Protein AF-A0A2G4U0L8-F1 (afdb_monomer_lite)

Foldseek 3Di:
DDPDPPPPDDPPPPPDPDDPQDAFKWKKKFDCAPQLQVQLLVVLVVLLCVQVVPPQALDADPQLLVCLQVAQEEEQNHGLHNHPDSVSSVVSCCVSCVVVCRHGANSSVNSCPGPCVVLSSLCSGPWMATPVRRTFAWNDFDFDPPFKHWYWYAYPQQKIKTWIKTFTQWTAGPVRDIFGFDSVFKMKIFIWIWGWADDPPDYIGITTDNDPVGMIMIITHGDD

pLDDT: mean 76.87, std 16.36, range [25.64, 95.0]

Sequence (224 aa):
MFFSKKISSTNTQNNGINSPDYFGSKTLTAILDKGFAQKFSIAINNLIVNETSIDTRGLMSGSMQADLSRMDYYIDDYRVSTPGDFESSYQNFINHGGEQWTHDYVDSISAFLHQGVFVDIFESIPYWEDSSGCRWDISMASLHRSNCSNVFNINKSGIIEIRSQSQVNNVILKNHDIVATNNLKSTLSLHISLIIMKIIGSHCLVIADDNLANRATLQLDFKV

Structure (mmCIF, N/CA/C/O backbone):
data_AF-A0A2G4U0L8-F1
#
_entry.id   AF-A0A2G4U0L8-F1
#
loop_
_atom_site.group_PDB
_atom_site.id
_atom_site.type_symbol
_atom_site.label_atom_id
_atom_site.label_alt_id
_atom_site.label_comp_id
_atom_site.label_asym_id
_atom_site.label_entity_id
_atom_site.label_seq_id
_atom_site.pdbx_PDB_ins_code
_atom_site.Cartn_x
_atom_site.Cartn_y
_atom_site.Cartn_z
_atom_site.occupancy
_atom_site.B_iso_or_equiv
_atom_site.auth_seq_id
_atom_site.auth_comp_id
_atom_site.auth_asym_id
_atom_site.auth_atom_id
_atom_site.pdbx_PDB_model_num
ATOM 1 N N . MET A 1 1 ? 20.439 18.831 29.391 1.00 36.06 1 MET A N 1
ATOM 2 C CA . MET A 1 1 ? 19.070 19.128 28.916 1.00 36.06 1 MET A CA 1
ATOM 3 C C . MET A 1 1 ? 18.365 17.789 28.769 1.00 36.06 1 MET A C 1
ATOM 5 O O . MET A 1 1 ? 18.698 17.034 27.868 1.00 36.06 1 MET A O 1
ATOM 9 N N . PHE A 1 2 ? 17.528 17.416 29.737 1.00 25.64 2 PHE A N 1
ATOM 10 C CA . PHE A 1 2 ? 16.807 16.144 29.699 1.00 25.64 2 PHE A CA 1
ATOM 11 C C . PHE A 1 2 ? 15.583 16.312 28.801 1.00 25.64 2 PHE A C 1
ATOM 13 O O . PHE A 1 2 ? 14.663 17.054 29.141 1.00 25.64 2 PHE A O 1
ATOM 20 N N . PHE A 1 3 ? 15.577 15.646 27.649 1.00 28.64 3 PHE A N 1
ATOM 21 C CA . PHE A 1 3 ? 14.368 15.520 26.848 1.00 28.64 3 PHE A CA 1
ATOM 22 C C . PHE A 1 3 ? 13.445 14.517 27.538 1.00 28.64 3 PHE A C 1
ATOM 24 O O . PHE A 1 3 ? 13.604 13.304 27.421 1.00 28.64 3 PHE A O 1
ATOM 31 N N . SER A 1 4 ? 12.487 15.050 28.294 1.00 29.36 4 SER A N 1
ATOM 32 C CA . SER A 1 4 ? 11.288 14.322 28.688 1.00 29.36 4 SER A CA 1
ATOM 33 C C . SER A 1 4 ? 10.582 13.859 27.414 1.00 29.36 4 SER A C 1
ATOM 35 O O . SER A 1 4 ? 10.042 14.661 26.649 1.00 29.36 4 SER A O 1
ATOM 37 N N . LYS A 1 5 ? 10.626 12.549 27.157 1.00 30.23 5 LYS A N 1
ATOM 38 C CA . LYS A 1 5 ? 9.742 11.893 26.198 1.00 30.23 5 LYS A CA 1
ATOM 39 C C . LYS A 1 5 ? 8.329 12.112 26.741 1.00 30.23 5 LYS A C 1
ATOM 41 O O . LYS A 1 5 ? 7.974 11.526 27.760 1.00 30.23 5 LYS A O 1
ATOM 46 N N . LYS A 1 6 ? 7.535 12.979 26.103 1.00 30.02 6 LYS A N 1
ATOM 47 C CA . LYS A 1 6 ? 6.093 13.058 26.364 1.00 30.02 6 LYS A CA 1
ATOM 48 C C . LYS A 1 6 ? 5.511 11.672 26.084 1.00 30.02 6 LYS A C 1
ATOM 50 O O . LYS A 1 6 ? 5.316 11.294 24.931 1.00 30.02 6 LYS A O 1
ATOM 55 N N . ILE A 1 7 ? 5.276 10.909 27.146 1.00 37.03 7 ILE A N 1
ATOM 56 C CA . ILE A 1 7 ? 4.379 9.762 27.129 1.00 37.03 7 ILE A CA 1
ATOM 57 C C . ILE A 1 7 ? 3.009 10.361 26.821 1.00 37.03 7 ILE A C 1
ATOM 59 O O . ILE A 1 7 ? 2.416 11.039 27.657 1.00 37.03 7 ILE A O 1
ATOM 63 N N . SER A 1 8 ? 2.554 10.199 25.581 1.00 33.66 8 SER A N 1
ATOM 64 C CA . SER A 1 8 ? 1.176 10.494 25.210 1.00 33.66 8 SER A CA 1
ATOM 65 C C . SER A 1 8 ? 0.305 9.426 25.855 1.00 33.66 8 SER A C 1
ATOM 67 O O . SER A 1 8 ? 0.092 8.361 25.288 1.00 33.66 8 SER A O 1
ATOM 69 N N . SER A 1 9 ? -0.144 9.693 27.076 1.00 38.44 9 SER A N 1
ATOM 70 C CA . SER A 1 9 ? -1.199 8.937 27.730 1.00 38.44 9 SER A CA 1
ATOM 71 C C . SER A 1 9 ? -2.510 9.166 26.982 1.00 38.44 9 SER A C 1
ATOM 73 O O . SER A 1 9 ? -3.017 10.285 26.972 1.00 38.44 9 SER A O 1
ATOM 75 N N . THR A 1 10 ? -3.051 8.121 26.366 1.00 36.84 10 THR A N 1
ATOM 76 C CA . THR A 1 10 ? -4.498 7.892 26.203 1.00 36.84 10 THR A CA 1
ATOM 77 C C . THR A 1 10 ? -4.698 6.427 25.825 1.00 36.84 10 THR A C 1
ATOM 79 O O . THR A 1 10 ? -5.233 6.085 24.781 1.00 36.84 10 THR A O 1
ATOM 82 N N . ASN A 1 11 ? -4.280 5.533 26.728 1.00 38.72 11 ASN A N 1
ATOM 83 C CA . ASN A 1 11 ? -5.099 4.352 26.947 1.00 38.72 11 ASN A CA 1
ATOM 84 C C . ASN A 1 11 ? -6.373 4.880 27.594 1.00 38.72 11 ASN A C 1
ATOM 86 O O . ASN A 1 11 ? -6.385 5.166 28.791 1.00 38.72 11 ASN A O 1
ATOM 90 N N . THR A 1 12 ? -7.445 4.998 26.825 1.00 40.06 12 THR A N 1
ATOM 91 C CA . THR A 1 12 ? -8.776 4.891 27.411 1.00 40.06 12 THR A CA 1
ATOM 92 C C . THR A 1 12 ? -8.960 3.415 27.763 1.00 40.06 12 THR A C 1
ATOM 94 O O . THR A 1 12 ? -9.700 2.682 27.118 1.00 40.06 12 THR A O 1
ATOM 97 N N . GLN A 1 13 ? -8.240 2.949 28.792 1.00 36.59 13 GLN A N 1
ATOM 98 C CA . GLN A 1 13 ? -8.831 1.937 29.648 1.00 36.59 13 GLN A CA 1
ATOM 99 C C . GLN A 1 13 ? -10.084 2.616 30.183 1.00 36.59 13 GLN A C 1
ATOM 101 O O . GLN A 1 13 ? -9.993 3.622 30.888 1.00 36.59 13 GLN A O 1
ATOM 106 N N . ASN A 1 14 ? -11.253 2.127 29.771 1.00 33.25 14 ASN A N 1
ATOM 107 C CA . ASN A 1 14 ? -12.476 2.423 30.496 1.00 33.25 14 ASN A CA 1
ATOM 108 C C . ASN A 1 14 ? -12.158 2.218 31.979 1.00 33.25 14 ASN A C 1
ATOM 110 O O . ASN A 1 14 ? -11.689 1.150 32.367 1.00 33.25 14 ASN A O 1
ATOM 114 N N . ASN A 1 15 ? -12.326 3.269 32.782 1.00 34.50 15 ASN A N 1
ATOM 115 C CA . ASN A 1 15 ? -12.182 3.196 34.228 1.00 34.50 15 ASN A CA 1
ATOM 116 C C . ASN A 1 15 ? -13.127 2.103 34.745 1.00 34.50 15 ASN A C 1
ATOM 118 O O . ASN A 1 15 ? -14.331 2.320 34.859 1.00 34.50 15 ASN A O 1
ATOM 122 N N . GLY A 1 16 ? -12.581 0.921 35.009 1.00 30.67 16 GLY A N 1
ATOM 123 C CA . GLY A 1 16 ? -13.344 -0.255 35.392 1.00 30.67 16 GLY A CA 1
ATOM 124 C C . GLY A 1 16 ? -12.432 -1.471 35.439 1.00 30.67 16 GLY A C 1
ATOM 125 O O . GLY A 1 16 ? -11.886 -1.904 34.435 1.00 30.67 16 GLY A O 1
ATOM 126 N N . ILE A 1 17 ? -12.227 -1.981 36.642 1.00 36.31 17 ILE A N 1
ATOM 127 C CA . ILE A 1 17 ? -11.434 -3.166 36.952 1.00 36.31 17 ILE A CA 1
ATOM 128 C C . ILE A 1 17 ? -12.020 -4.385 36.203 1.00 36.31 17 ILE A C 1
ATOM 130 O O . ILE A 1 17 ? -13.202 -4.672 36.359 1.00 36.31 17 ILE A O 1
ATOM 134 N N . ASN A 1 18 ? -11.156 -5.104 35.472 1.00 34.50 18 ASN A N 1
ATOM 135 C CA . ASN A 1 18 ? -11.342 -6.389 34.765 1.00 34.50 18 ASN A CA 1
ATOM 136 C C . ASN A 1 18 ? -11.931 -6.346 33.330 1.00 34.50 18 ASN A C 1
ATOM 138 O O . ASN A 1 18 ? -13.131 -6.214 33.138 1.00 34.50 18 ASN A O 1
ATOM 142 N N . SER A 1 19 ? -11.037 -6.615 32.363 1.00 36.12 19 SER A N 1
ATOM 143 C CA . SER A 1 19 ? -11.216 -6.829 30.911 1.00 36.12 19 SER A CA 1
ATOM 144 C C . SER A 1 19 ? -11.538 -5.589 30.054 1.00 36.12 19 SER A C 1
ATOM 146 O O . SER A 1 19 ? -12.612 -5.007 30.199 1.00 36.12 19 SER A O 1
ATOM 148 N N . PRO A 1 20 ? -10.656 -5.159 29.120 1.00 47.53 20 PRO A N 1
ATOM 149 C CA . PRO A 1 20 ? -11.029 -4.197 28.094 1.00 47.53 20 PRO A CA 1
ATOM 150 C C . PRO A 1 20 ? -11.772 -4.974 27.010 1.00 47.53 20 PRO A C 1
ATOM 152 O O . PRO A 1 20 ? -11.228 -5.243 25.942 1.00 47.53 20 PRO A O 1
ATOM 155 N N . ASP A 1 21 ? -12.982 -5.429 27.306 1.00 58.34 21 ASP A N 1
ATOM 156 C CA . ASP A 1 21 ? -13.739 -6.139 26.294 1.00 58.34 21 ASP A CA 1
ATOM 157 C C . ASP A 1 21 ? -14.127 -5.131 25.201 1.00 58.34 21 ASP A C 1
ATOM 159 O O . ASP A 1 21 ? -14.869 -4.164 25.408 1.00 58.34 21 ASP A O 1
ATOM 163 N N . TYR A 1 22 ? -13.526 -5.314 24.030 1.00 73.19 22 TYR A N 1
ATOM 164 C CA . TYR A 1 22 ? -13.828 -4.542 22.839 1.00 73.19 22 TYR A CA 1
ATOM 165 C C . TYR A 1 22 ? -15.190 -4.997 22.325 1.00 73.19 22 TYR A C 1
ATOM 167 O O . TYR A 1 22 ? -15.353 -6.144 21.919 1.00 73.19 22 TYR A O 1
ATOM 175 N N . PHE A 1 23 ? -16.176 -4.102 22.345 1.00 77.81 23 PHE A N 1
ATOM 176 C CA . PHE A 1 23 ? -17.549 -4.428 21.970 1.00 77.81 23 PHE A CA 1
ATOM 177 C C . PHE A 1 23 ? -18.107 -3.489 20.907 1.00 77.81 23 PHE A C 1
ATOM 179 O O . PHE A 1 23 ? -17.738 -2.314 20.815 1.00 77.81 23 PHE A O 1
ATOM 186 N N . GLY A 1 24 ? -19.064 -4.019 20.145 1.00 85.88 24 GLY A N 1
ATOM 187 C CA . GLY A 1 24 ? -19.791 -3.285 19.116 1.00 85.88 24 GLY A CA 1
ATOM 188 C C . GLY A 1 24 ? -18.949 -3.006 17.875 1.00 85.88 24 GLY A C 1
ATOM 189 O O . GLY A 1 24 ? -17.968 -3.698 17.596 1.00 85.88 24 GLY A O 1
ATOM 190 N N . SER A 1 25 ? -19.357 -1.985 17.124 1.00 90.25 25 SER A N 1
ATOM 191 C CA . SER A 1 25 ? -18.673 -1.566 15.904 1.00 90.25 25 SER A CA 1
ATOM 192 C C . SER A 1 25 ? -18.005 -0.201 16.094 1.00 90.25 25 SER A C 1
ATOM 194 O O . SER A 1 25 ? -18.581 0.721 16.678 1.00 90.25 25 SER A O 1
ATOM 196 N N . LYS A 1 26 ? -16.785 -0.055 15.579 1.00 91.19 26 LYS A N 1
ATOM 197 C CA . LYS A 1 26 ? -15.977 1.166 15.603 1.00 91.19 26 LYS A CA 1
ATOM 198 C C . LYS A 1 26 ? -15.512 1.505 14.194 1.00 91.19 26 LYS A C 1
ATOM 200 O O . LYS A 1 26 ? -15.099 0.630 13.445 1.00 91.19 26 LYS A O 1
ATOM 205 N N . THR A 1 27 ? -15.558 2.787 13.842 1.00 93.38 27 THR A N 1
ATOM 206 C CA . THR A 1 27 ? -14.889 3.306 12.643 1.00 93.38 27 THR A CA 1
ATOM 207 C C . THR A 1 27 ? -13.728 4.168 13.094 1.00 93.38 27 THR A C 1
ATOM 209 O O . THR A 1 27 ? -13.932 5.130 13.831 1.00 93.38 27 THR A O 1
ATOM 212 N N . LEU A 1 28 ? -12.528 3.798 12.665 1.00 93.12 28 LEU A N 1
ATOM 213 C CA . LEU A 1 28 ? -11.285 4.489 12.951 1.00 93.12 28 LEU A CA 1
ATOM 214 C C . LEU A 1 28 ? -10.751 5.092 11.660 1.00 93.12 28 LEU A C 1
ATOM 216 O O . LEU A 1 28 ? -10.767 4.445 10.613 1.00 93.12 28 LEU A O 1
ATOM 220 N N . THR A 1 29 ? -10.238 6.308 11.739 1.00 91.69 29 THR A N 1
ATOM 221 C CA . THR A 1 29 ? -9.589 6.988 10.619 1.00 91.69 29 THR A CA 1
ATOM 222 C C . THR A 1 29 ? -8.149 7.291 11.001 1.00 91.69 29 THR A C 1
ATOM 224 O O . THR A 1 29 ? -7.881 7.716 12.124 1.00 91.69 29 THR A O 1
ATOM 227 N N . ALA A 1 30 ? -7.214 7.043 10.089 1.00 88.62 30 ALA A N 1
ATOM 228 C CA . ALA A 1 30 ? -5.841 7.497 10.244 1.00 88.62 30 ALA A CA 1
ATOM 229 C C . ALA A 1 30 ? -5.713 8.910 9.680 1.00 88.62 30 ALA A C 1
ATOM 231 O O . ALA A 1 30 ? -6.116 9.174 8.544 1.00 88.62 30 ALA A O 1
ATOM 232 N N . ILE A 1 31 ? -5.103 9.798 10.458 1.00 73.12 31 ILE A N 1
ATOM 233 C CA . ILE A 1 31 ? -4.706 11.115 9.973 1.00 73.12 31 ILE A CA 1
ATOM 234 C C . ILE A 1 31 ? -3.348 10.953 9.280 1.00 73.12 31 ILE A C 1
ATOM 236 O O . ILE A 1 31 ? -2.323 10.752 9.934 1.00 73.12 31 ILE A O 1
ATOM 240 N N . LEU A 1 32 ? -3.346 11.019 7.948 1.00 81.69 32 LEU A N 1
ATOM 241 C CA . LEU A 1 32 ? -2.138 10.944 7.121 1.00 81.69 32 LEU A CA 1
ATOM 242 C C . LEU A 1 32 ? -1.538 12.349 6.944 1.00 81.69 32 LEU A C 1
ATOM 244 O O . LEU A 1 32 ? -1.505 12.900 5.850 1.00 81.69 32 LEU A O 1
ATOM 248 N N . ASP A 1 33 ? -1.131 12.959 8.059 1.00 76.62 33 ASP A N 1
ATOM 249 C CA . ASP A 1 33 ? -0.593 14.322 8.096 1.00 76.62 33 ASP A CA 1
ATOM 250 C C . ASP A 1 33 ? 0.850 14.435 7.560 1.00 76.62 33 ASP A C 1
ATOM 252 O O . ASP A 1 33 ? 1.484 13.475 7.117 1.00 76.62 33 ASP A O 1
ATOM 256 N N . LYS A 1 34 ? 1.427 15.638 7.658 1.00 80.31 34 LYS A N 1
ATOM 257 C CA . LYS A 1 34 ? 2.830 15.895 7.302 1.00 80.31 34 LYS A CA 1
ATOM 258 C C . LYS A 1 34 ? 3.817 14.985 8.050 1.00 80.31 34 LYS A C 1
ATOM 260 O O . LYS A 1 34 ? 4.874 14.659 7.512 1.00 80.31 34 LYS A O 1
ATOM 265 N N . GLY A 1 35 ? 3.501 14.591 9.285 1.00 83.50 35 GLY A N 1
ATOM 266 C CA . GLY A 1 35 ? 4.326 13.683 10.077 1.00 83.50 35 GLY A CA 1
ATOM 267 C C . GLY A 1 35 ? 4.315 12.261 9.517 1.00 83.50 35 GLY A C 1
ATOM 268 O O . GLY A 1 35 ? 5.380 11.643 9.433 1.00 83.50 35 GLY A O 1
ATOM 269 N N . PHE A 1 36 ? 3.149 11.768 9.087 1.00 87.12 36 PHE A N 1
ATOM 270 C CA . PHE A 1 36 ? 3.034 10.530 8.308 1.00 87.12 36 PHE A CA 1
ATOM 271 C C . PHE A 1 36 ? 3.856 10.623 7.019 1.00 87.12 36 PHE A C 1
ATOM 273 O O . PHE A 1 36 ? 4.737 9.793 6.800 1.00 87.12 36 PHE A O 1
ATOM 280 N N . ALA A 1 37 ? 3.626 11.666 6.214 1.00 85.69 37 ALA A N 1
ATOM 281 C CA . ALA A 1 37 ? 4.273 11.830 4.915 1.00 85.69 37 ALA A CA 1
ATOM 282 C C . ALA A 1 37 ? 5.806 11.806 5.025 1.00 85.69 37 ALA A C 1
ATOM 284 O O . ALA A 1 37 ? 6.480 11.124 4.252 1.00 85.69 37 ALA A O 1
ATOM 285 N N . GLN A 1 38 ? 6.365 12.490 6.031 1.00 86.06 38 GLN A N 1
ATOM 286 C CA . GLN A 1 38 ? 7.805 12.489 6.299 1.00 86.06 38 GLN A CA 1
ATOM 287 C C . GLN A 1 38 ? 8.330 11.107 6.697 1.00 86.06 38 GLN A C 1
ATOM 289 O O . GLN A 1 38 ? 9.324 10.654 6.131 1.00 86.06 38 GLN A O 1
ATOM 294 N N . LYS A 1 39 ? 7.681 10.431 7.655 1.00 88.88 39 LYS A N 1
ATOM 295 C CA . LYS A 1 39 ? 8.111 9.098 8.108 1.00 88.88 39 LYS A CA 1
ATOM 296 C C . LYS A 1 39 ? 8.054 8.076 6.983 1.00 88.88 39 LYS A C 1
ATOM 298 O O . LYS A 1 39 ? 9.022 7.349 6.785 1.00 88.88 39 LYS A O 1
ATOM 303 N N . PHE A 1 40 ? 6.958 8.080 6.233 1.00 88.31 40 PHE A N 1
ATOM 304 C CA . PHE A 1 40 ? 6.747 7.143 5.144 1.00 88.31 40 PHE A CA 1
ATOM 305 C C . PHE A 1 40 ? 7.741 7.370 4.004 1.00 88.31 40 PHE A C 1
ATOM 307 O O . PHE A 1 40 ? 8.362 6.423 3.529 1.00 88.31 40 PHE A O 1
ATOM 314 N N . SER A 1 41 ? 7.992 8.633 3.641 1.00 86.81 41 SER A N 1
ATOM 315 C CA . SER A 1 41 ? 9.012 8.966 2.639 1.00 86.81 41 SER A CA 1
ATOM 316 C C . SER A 1 41 ? 10.412 8.531 3.092 1.00 86.81 41 SER A C 1
ATOM 318 O O . SER A 1 41 ? 11.181 8.026 2.283 1.00 86.81 41 SER A O 1
ATOM 320 N N . ILE A 1 42 ? 10.767 8.682 4.375 1.00 87.44 42 ILE A N 1
ATOM 321 C CA . ILE A 1 42 ? 12.057 8.191 4.896 1.00 87.44 42 ILE A CA 1
ATOM 322 C C . ILE A 1 42 ? 12.136 6.662 4.804 1.00 87.44 42 ILE A C 1
ATOM 324 O O . ILE A 1 42 ? 13.155 6.142 4.355 1.00 87.44 42 ILE A O 1
ATOM 328 N N . ALA A 1 43 ? 11.080 5.951 5.210 1.00 87.12 43 ALA A N 1
ATOM 329 C CA . ALA A 1 43 ? 11.034 4.491 5.168 1.00 87.12 43 ALA A CA 1
ATOM 330 C C . ALA A 1 43 ? 11.223 3.963 3.737 1.00 87.12 43 ALA A C 1
ATOM 332 O O . ALA A 1 43 ? 12.155 3.195 3.494 1.00 87.12 43 ALA A O 1
ATOM 333 N N . ILE A 1 44 ? 10.429 4.465 2.781 1.00 85.69 44 ILE A N 1
ATOM 334 C CA . ILE A 1 44 ? 10.533 4.079 1.368 1.00 85.69 44 ILE A CA 1
ATOM 335 C C . ILE A 1 44 ? 11.916 4.408 0.805 1.00 85.69 44 ILE A C 1
ATOM 337 O O . ILE A 1 44 ? 12.549 3.554 0.195 1.00 85.69 44 ILE A O 1
ATOM 341 N N . ASN A 1 45 ? 12.417 5.630 0.996 1.00 84.94 45 ASN A N 1
ATOM 342 C CA . ASN A 1 45 ? 13.681 6.015 0.365 1.00 84.94 45 ASN A CA 1
ATOM 343 C C . ASN A 1 45 ? 14.882 5.258 0.958 1.00 84.94 45 ASN A C 1
ATOM 345 O O . ASN A 1 45 ? 15.832 4.972 0.233 1.00 84.94 45 ASN A O 1
ATOM 349 N N . ASN A 1 46 ? 14.840 4.875 2.239 1.00 83.69 46 ASN A N 1
ATOM 350 C CA . ASN A 1 46 ? 15.851 3.988 2.821 1.00 83.69 46 ASN A CA 1
ATOM 351 C C . ASN A 1 46 ? 15.802 2.585 2.200 1.00 83.69 46 ASN A C 1
ATOM 353 O O . ASN A 1 46 ? 16.853 2.005 1.931 1.00 83.69 46 ASN A O 1
ATOM 357 N N . LEU A 1 47 ? 14.598 2.050 1.970 1.00 79.94 47 LEU A N 1
ATOM 358 C CA . LEU A 1 47 ? 14.407 0.766 1.295 1.00 79.94 47 LEU A CA 1
ATOM 359 C C . LEU A 1 47 ? 14.972 0.812 -0.128 1.00 79.94 47 LEU A C 1
ATOM 361 O O . LEU A 1 47 ? 15.789 -0.035 -0.477 1.00 79.94 47 LEU A O 1
ATOM 365 N N . ILE A 1 48 ? 14.628 1.859 -0.888 1.00 78.12 48 ILE A N 1
ATOM 366 C CA . ILE A 1 48 ? 15.165 2.118 -2.228 1.00 78.12 48 ILE A CA 1
ATOM 367 C C . ILE A 1 48 ? 16.690 2.089 -2.198 1.00 78.12 48 ILE A C 1
ATOM 369 O O . ILE A 1 48 ? 17.281 1.263 -2.878 1.00 78.12 48 ILE A O 1
ATOM 373 N N . VAL A 1 49 ? 17.325 2.927 -1.371 1.00 77.31 49 VAL A N 1
ATOM 374 C CA . VAL A 1 49 ? 18.793 3.012 -1.294 1.00 77.31 49 VAL A CA 1
ATOM 375 C C . VAL A 1 49 ? 19.425 1.657 -0.976 1.00 77.31 49 VAL A C 1
ATOM 377 O O . VAL A 1 49 ? 20.447 1.311 -1.567 1.00 77.31 49 VAL A O 1
ATOM 380 N N . ASN A 1 50 ? 18.830 0.882 -0.068 1.00 76.56 50 ASN A N 1
ATOM 381 C CA . ASN A 1 50 ? 19.343 -0.439 0.285 1.00 76.56 50 ASN A CA 1
ATOM 382 C C . ASN A 1 50 ? 19.256 -1.415 -0.897 1.00 76.56 50 ASN A C 1
ATOM 384 O O . ASN A 1 50 ? 20.251 -2.078 -1.198 1.00 76.56 50 ASN A O 1
ATOM 388 N N . GLU A 1 51 ? 18.114 -1.475 -1.587 1.00 72.50 51 GLU A N 1
ATOM 389 C CA 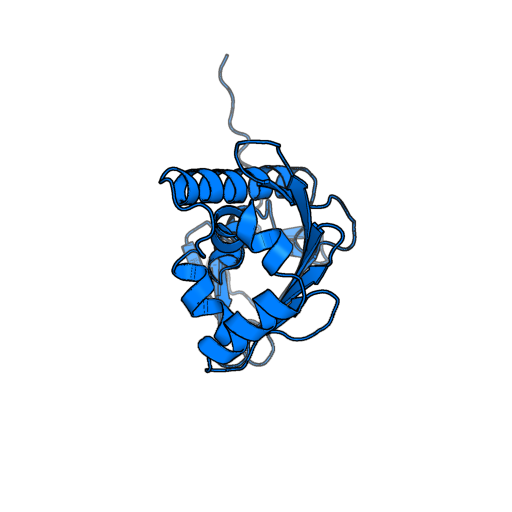. GLU A 1 51 ? 17.911 -2.380 -2.727 1.00 72.50 51 GLU A CA 1
ATOM 390 C C . GLU A 1 51 ? 18.712 -1.961 -3.970 1.00 72.50 51 GLU A C 1
ATOM 392 O O . GLU A 1 51 ? 19.209 -2.818 -4.698 1.00 72.50 51 GLU A O 1
ATOM 397 N N . THR A 1 52 ? 18.922 -0.659 -4.178 1.00 69.56 52 THR A N 1
ATOM 398 C CA . THR A 1 52 ? 19.602 -0.105 -5.362 1.00 69.56 52 THR A CA 1
ATOM 399 C C . THR A 1 52 ? 21.096 0.155 -5.160 1.00 69.56 52 THR A C 1
ATOM 401 O O . THR A 1 52 ? 21.756 0.677 -6.057 1.00 69.56 52 THR A O 1
ATOM 404 N N . SER A 1 53 ? 21.649 -0.157 -3.983 1.00 65.69 53 SER A N 1
ATOM 405 C CA . SER A 1 53 ? 23.078 0.025 -3.664 1.00 65.69 53 SER A CA 1
ATOM 406 C C . SER A 1 53 ? 24.015 -0.916 -4.439 1.00 65.69 53 SER A C 1
ATOM 408 O O . SER A 1 53 ? 25.227 -0.698 -4.486 1.00 65.69 53 SER A O 1
ATOM 410 N N . ILE A 1 54 ? 23.457 -1.954 -5.061 1.00 64.50 54 ILE A N 1
ATOM 411 C CA . ILE A 1 54 ? 24.135 -2.882 -5.968 1.00 64.50 54 ILE A CA 1
ATOM 412 C C . ILE A 1 54 ? 23.852 -2.389 -7.395 1.00 64.50 54 ILE A C 1
ATOM 414 O O . ILE A 1 54 ? 22.694 -2.114 -7.699 1.00 64.50 54 ILE A O 1
ATOM 418 N N . ASP A 1 55 ? 24.865 -2.259 -8.268 1.00 61.53 55 ASP A N 1
ATOM 419 C CA . ASP A 1 55 ? 24.686 -1.774 -9.655 1.00 61.53 55 ASP A CA 1
ATOM 420 C C . ASP A 1 55 ? 23.794 -2.739 -10.458 1.00 61.53 55 ASP A C 1
ATOM 422 O O . ASP A 1 55 ? 24.259 -3.709 -11.055 1.00 61.53 55 ASP A O 1
ATOM 426 N N . THR A 1 56 ? 22.490 -2.489 -10.391 1.00 58.88 56 THR A N 1
ATOM 427 C CA . THR A 1 56 ? 21.397 -3.313 -10.928 1.00 58.88 56 THR A CA 1
ATOM 428 C C . THR A 1 56 ? 20.626 -2.595 -12.029 1.00 58.88 56 THR A C 1
ATOM 430 O O . THR A 1 56 ? 19.704 -3.177 -12.586 1.00 58.88 56 THR A O 1
ATOM 433 N N . ARG A 1 57 ? 21.065 -1.382 -12.406 1.00 61.50 57 ARG A N 1
ATOM 434 C CA . ARG A 1 57 ? 20.396 -0.484 -13.359 1.00 61.50 57 ARG A CA 1
ATOM 435 C C . ARG A 1 57 ? 19.756 -1.236 -14.524 1.00 61.50 57 ARG A C 1
ATOM 437 O O . ARG A 1 57 ? 20.439 -1.937 -15.270 1.00 61.50 57 ARG A O 1
ATOM 444 N N . GLY A 1 58 ? 18.460 -1.017 -14.714 1.00 59.53 58 GLY A N 1
ATOM 445 C CA . GLY A 1 58 ? 17.699 -1.638 -15.797 1.00 59.53 58 GLY A CA 1
ATOM 446 C C . GLY A 1 58 ? 17.004 -2.940 -15.413 1.00 59.53 58 GLY A C 1
ATOM 447 O O . GLY A 1 58 ? 16.183 -3.435 -16.188 1.00 59.53 58 GLY A O 1
ATOM 448 N N . LEU A 1 59 ? 17.307 -3.499 -14.242 1.00 65.50 59 LEU A N 1
ATOM 449 C CA . LEU A 1 59 ? 16.650 -4.695 -13.735 1.00 65.50 59 LEU A CA 1
ATOM 450 C C . LEU A 1 59 ? 15.448 -4.305 -12.874 1.00 65.50 59 LEU A C 1
ATOM 452 O O . LEU A 1 59 ? 15.278 -3.157 -12.490 1.00 65.50 59 LEU A O 1
ATOM 456 N N . MET A 1 60 ? 14.545 -5.260 -12.676 1.00 70.62 60 MET A N 1
ATOM 457 C CA . MET A 1 60 ? 13.416 -5.148 -11.755 1.00 70.62 60 MET A CA 1
ATOM 458 C C . MET A 1 60 ? 13.748 -5.927 -10.494 1.00 70.62 60 MET A C 1
ATOM 460 O O . MET A 1 60 ? 14.231 -7.058 -10.610 1.00 70.62 60 MET A O 1
ATOM 464 N N . SER A 1 61 ? 13.448 -5.376 -9.313 1.00 68.88 61 SER A N 1
ATOM 465 C CA . SER A 1 61 ? 13.650 -6.088 -8.051 1.00 68.88 61 SER A CA 1
ATOM 466 C C . SER A 1 61 ? 12.901 -7.424 -8.053 1.00 68.88 61 SER A C 1
ATOM 468 O O . SER A 1 61 ? 11.810 -7.567 -8.617 1.00 68.88 61 SER A O 1
ATOM 470 N N . GLY A 1 62 ? 13.480 -8.436 -7.402 1.00 67.25 62 GLY A N 1
ATOM 471 C CA . GLY A 1 62 ? 12.856 -9.760 -7.312 1.00 67.25 62 GLY A CA 1
ATOM 472 C C . GLY A 1 62 ? 11.489 -9.739 -6.611 1.00 67.25 62 GLY A C 1
ATOM 473 O O . GLY A 1 62 ? 10.627 -10.564 -6.914 1.00 67.25 62 GLY A O 1
ATOM 474 N N . SER A 1 63 ? 11.269 -8.779 -5.708 1.00 65.88 63 SER A N 1
ATOM 475 C CA . SER A 1 63 ? 9.990 -8.544 -5.031 1.00 65.88 63 SER A CA 1
ATOM 476 C C . SER A 1 63 ? 8.909 -8.083 -6.014 1.00 65.88 63 SER A C 1
ATOM 478 O O . SER A 1 63 ? 7.852 -8.713 -6.085 1.00 65.88 63 SER A O 1
ATOM 480 N N . MET A 1 64 ? 9.183 -7.074 -6.847 1.00 72.25 64 MET A N 1
ATOM 481 C CA . MET A 1 64 ? 8.219 -6.620 -7.858 1.00 72.25 64 MET A CA 1
ATOM 482 C C . MET A 1 64 ? 8.010 -7.655 -8.967 1.00 72.25 64 MET A C 1
ATOM 484 O O . MET A 1 64 ? 6.879 -7.816 -9.423 1.00 72.25 64 MET A O 1
ATOM 488 N N . GLN A 1 65 ? 9.044 -8.410 -9.365 1.00 73.38 65 GLN A N 1
ATOM 489 C CA . GLN A 1 65 ? 8.877 -9.498 -10.339 1.00 73.38 65 GLN A CA 1
ATOM 490 C C . GLN A 1 65 ? 7.817 -10.508 -9.875 1.00 73.38 65 GLN A C 1
ATOM 492 O O . GLN A 1 65 ? 6.947 -10.917 -10.643 1.00 73.38 65 GLN A O 1
ATOM 497 N N . ALA A 1 66 ? 7.846 -10.877 -8.593 1.00 70.12 66 ALA A N 1
ATOM 498 C CA . ALA A 1 66 ? 6.855 -11.779 -8.024 1.00 70.12 66 ALA A CA 1
ATOM 499 C C . ALA A 1 66 ? 5.462 -11.133 -7.914 1.00 70.12 66 ALA A C 1
ATOM 501 O O . ALA A 1 66 ? 4.459 -11.828 -8.087 1.00 70.12 66 ALA A O 1
ATOM 502 N N . ASP A 1 67 ? 5.393 -9.830 -7.639 1.00 77.12 67 ASP A N 1
ATOM 503 C CA . ASP A 1 67 ? 4.145 -9.136 -7.313 1.00 77.12 67 ASP A CA 1
ATOM 504 C C . ASP A 1 67 ? 3.406 -8.555 -8.530 1.00 77.12 67 ASP A C 1
ATOM 506 O O . ASP A 1 67 ? 2.181 -8.421 -8.484 1.00 77.12 67 ASP A O 1
ATOM 510 N N . LEU A 1 68 ? 4.091 -8.304 -9.652 1.00 80.38 68 LEU A N 1
ATOM 511 C CA . LEU A 1 68 ? 3.501 -7.707 -10.859 1.00 80.38 68 LEU A CA 1
ATOM 512 C C . LEU A 1 68 ? 2.319 -8.521 -11.422 1.00 80.38 68 LEU A C 1
ATOM 514 O O . LEU A 1 68 ? 1.357 -7.953 -11.935 1.00 80.38 68 LEU A O 1
ATOM 518 N N . SER A 1 69 ? 2.363 -9.850 -11.280 1.00 82.50 69 SER A N 1
ATOM 519 C CA . SER A 1 69 ? 1.283 -10.770 -11.683 1.00 82.50 69 SER A CA 1
ATOM 520 C C . SER A 1 69 ? 0.313 -11.137 -10.549 1.00 82.50 69 SER A C 1
ATOM 522 O O . SER A 1 69 ? -0.639 -11.890 -10.767 1.00 82.50 69 SER A O 1
ATOM 524 N N . ARG A 1 70 ? 0.544 -10.643 -9.324 1.00 77.31 70 ARG A N 1
ATOM 525 C CA . ARG A 1 70 ? -0.260 -10.946 -8.121 1.00 77.31 70 ARG A CA 1
ATOM 526 C C . ARG A 1 70 ? -1.142 -9.788 -7.670 1.00 77.31 70 ARG A C 1
ATOM 528 O O . ARG A 1 70 ? -1.992 -9.987 -6.805 1.00 77.31 70 ARG A O 1
ATOM 535 N N . MET A 1 71 ? -0.913 -8.592 -8.199 1.00 80.88 71 MET A N 1
ATOM 536 C CA . MET A 1 71 ? -1.602 -7.363 -7.808 1.00 80.88 71 MET A CA 1
ATOM 537 C C . MET A 1 71 ? -2.212 -6.683 -9.025 1.00 80.88 71 MET A C 1
ATOM 539 O O . MET A 1 71 ? -1.748 -6.892 -10.144 1.00 80.88 71 MET A O 1
ATOM 543 N N . ASP A 1 72 ? -3.214 -5.831 -8.810 1.00 88.88 72 ASP A N 1
ATOM 544 C CA . ASP A 1 72 ? -3.831 -5.083 -9.898 1.00 88.88 72 ASP A CA 1
ATOM 545 C C . ASP A 1 72 ? -2.991 -3.840 -10.222 1.00 88.88 72 ASP A C 1
ATOM 547 O O . ASP A 1 72 ? -3.232 -2.745 -9.714 1.00 88.88 72 ASP A O 1
ATOM 551 N N . TYR A 1 73 ? -1.974 -4.038 -11.062 1.00 88.19 73 TYR A N 1
ATOM 552 C CA . TYR A 1 73 ? -1.114 -2.976 -11.585 1.00 88.19 73 TYR A CA 1
ATOM 553 C C . TYR A 1 73 ? -1.691 -2.306 -12.830 1.00 88.19 73 TYR A C 1
ATOM 555 O O . TYR A 1 73 ? -2.113 -3.001 -13.765 1.00 88.19 73 TYR A O 1
ATOM 563 N N . TYR A 1 74 ? -1.615 -0.975 -12.860 1.00 90.75 74 TYR A N 1
ATOM 564 C CA . TYR A 1 74 ? -2.041 -0.114 -13.962 1.00 90.75 74 TYR A CA 1
ATOM 565 C C . TYR A 1 74 ? -0.975 0.928 -14.305 1.00 90.75 74 TYR A C 1
ATOM 567 O O . TYR A 1 74 ? -0.335 1.452 -13.397 1.00 90.75 74 TYR A O 1
ATOM 575 N N . ILE A 1 75 ? -0.832 1.254 -15.593 1.00 87.69 75 ILE A N 1
ATOM 576 C CA . ILE A 1 75 ? -0.091 2.424 -16.084 1.00 87.69 75 ILE A CA 1
ATOM 577 C C . ILE A 1 75 ? -1.055 3.306 -16.881 1.00 87.69 75 ILE A C 1
ATOM 579 O O . ILE A 1 75 ? -1.637 2.822 -17.847 1.00 87.69 75 ILE A O 1
ATOM 583 N N . ASP A 1 76 ? -1.228 4.575 -16.501 1.00 87.56 76 ASP A N 1
ATOM 584 C CA . ASP A 1 76 ? -2.229 5.486 -17.095 1.00 87.56 76 ASP A CA 1
ATOM 585 C C . ASP A 1 76 ? -3.616 4.823 -17.241 1.00 87.56 76 ASP A C 1
ATOM 587 O O . ASP A 1 76 ? -4.215 4.818 -18.318 1.00 87.56 76 ASP A O 1
ATOM 591 N N . ASP A 1 77 ? -4.097 4.191 -16.167 1.00 87.81 77 ASP A N 1
ATOM 592 C CA . ASP A 1 77 ? -5.371 3.454 -16.114 1.00 87.81 77 ASP A CA 1
ATOM 593 C C . ASP A 1 77 ? -5.461 2.209 -17.024 1.00 87.81 77 ASP A C 1
ATOM 595 O O . ASP A 1 77 ? -6.476 1.506 -17.026 1.00 87.81 77 ASP A O 1
ATOM 599 N N . TYR A 1 78 ? -4.393 1.856 -17.744 1.00 91.50 78 TYR A N 1
ATOM 600 C CA . TYR A 1 78 ? -4.296 0.594 -18.471 1.00 91.50 78 TYR A CA 1
ATOM 601 C C . TYR A 1 78 ? -3.775 -0.514 -17.556 1.00 91.50 78 TYR A C 1
ATOM 603 O O . TYR A 1 78 ? -2.662 -0.423 -17.038 1.00 91.50 78 TYR A O 1
ATOM 611 N N . ARG A 1 79 ? -4.551 -1.590 -17.372 1.00 92.62 79 ARG A N 1
ATOM 612 C CA . ARG A 1 79 ? -4.128 -2.733 -16.550 1.00 92.62 79 ARG A CA 1
ATOM 613 C C . ARG A 1 79 ? -2.976 -3.471 -17.224 1.00 92.62 79 ARG A C 1
ATOM 615 O O . ARG A 1 79 ? -3.162 -4.077 -18.275 1.00 92.62 79 ARG A O 1
ATOM 622 N N . VAL A 1 80 ? -1.812 -3.480 -16.584 1.00 90.50 80 VAL A N 1
ATOM 623 C CA . VAL A 1 80 ? -0.631 -4.211 -17.071 1.00 90.50 80 VAL A CA 1
ATOM 624 C C . VAL A 1 80 ? -0.500 -5.596 -16.440 1.00 90.50 80 VAL A C 1
ATOM 626 O O . VAL A 1 80 ? 0.035 -6.508 -17.061 1.00 90.50 80 VAL A O 1
ATOM 629 N N . SER A 1 81 ? -1.049 -5.781 -15.239 1.00 90.75 81 SER A N 1
ATOM 630 C CA . SER A 1 81 ? -1.065 -7.067 -14.534 1.00 90.75 81 SER A CA 1
ATOM 631 C C . SER A 1 81 ? -1.948 -8.119 -15.214 1.00 90.75 81 SER A C 1
ATOM 633 O O . SER A 1 81 ? -3.120 -7.881 -15.514 1.00 90.75 81 SER A O 1
ATOM 635 N N . THR A 1 82 ? -1.401 -9.323 -15.381 1.00 90.81 82 THR A N 1
ATOM 636 C CA . THR A 1 82 ? -2.120 -10.536 -15.790 1.00 90.81 82 THR A CA 1
ATOM 637 C C . THR A 1 82 ? -2.034 -11.562 -14.655 1.00 90.81 82 THR A C 1
ATOM 639 O O . THR A 1 82 ? -0.940 -12.057 -14.370 1.00 90.81 82 THR A O 1
ATOM 642 N N . PRO A 1 83 ? -3.152 -11.883 -13.973 1.00 87.06 83 PRO A N 1
ATOM 643 C CA . PRO A 1 83 ? -3.140 -12.770 -12.814 1.00 87.06 83 PRO A CA 1
ATOM 644 C C . PRO A 1 83 ? -2.466 -14.118 -13.088 1.00 87.06 83 PRO A C 1
ATOM 646 O O . PRO A 1 83 ? -2.924 -14.890 -13.928 1.00 87.06 83 PRO A O 1
ATOM 649 N N . GLY A 1 84 ? -1.389 -14.406 -12.354 1.00 85.19 84 GLY A N 1
ATOM 650 C CA . GLY A 1 84 ? -0.645 -15.666 -12.459 1.00 85.19 84 GLY A CA 1
ATOM 651 C C . GLY A 1 84 ? 0.262 -15.802 -13.689 1.00 85.19 84 GLY A C 1
ATOM 652 O O . GLY A 1 84 ? 0.904 -16.840 -13.832 1.00 85.19 84 GLY A O 1
ATOM 653 N N . ASP A 1 85 ? 0.352 -14.778 -14.540 1.00 89.88 85 ASP A N 1
ATOM 654 C CA . ASP A 1 85 ? 1.208 -14.766 -15.728 1.00 89.88 85 ASP A CA 1
ATOM 655 C C . ASP A 1 85 ? 2.216 -13.614 -15.645 1.00 89.88 85 ASP A C 1
ATOM 657 O O . ASP A 1 85 ? 1.925 -12.460 -15.976 1.00 89.88 85 ASP A O 1
ATOM 661 N N . PHE A 1 86 ? 3.414 -13.934 -15.155 1.00 85.19 86 PHE A N 1
ATOM 662 C CA . PHE A 1 86 ? 4.502 -12.970 -15.017 1.00 85.19 86 PHE A CA 1
ATOM 663 C C . PHE A 1 86 ? 4.967 -12.412 -16.363 1.00 85.19 86 PHE A C 1
ATOM 665 O O . PHE A 1 86 ? 5.111 -11.199 -16.480 1.00 85.19 86 PHE A O 1
ATOM 672 N N . GLU A 1 87 ? 5.173 -13.267 -17.367 1.00 87.69 87 GLU A N 1
ATOM 673 C CA . GLU A 1 87 ? 5.750 -12.848 -18.646 1.00 87.69 87 GLU A CA 1
ATOM 674 C C . GLU A 1 87 ? 4.823 -11.849 -19.343 1.00 87.69 87 GLU A C 1
ATOM 676 O O . GLU A 1 87 ? 5.248 -10.748 -19.693 1.00 87.69 87 GLU A O 1
ATOM 681 N N . SER A 1 88 ? 3.528 -12.168 -19.438 1.00 90.62 88 SER A N 1
ATOM 682 C CA . SER A 1 88 ? 2.542 -11.240 -20.003 1.00 90.62 88 SER A CA 1
ATOM 683 C C . SER A 1 88 ? 2.458 -9.940 -19.203 1.00 90.62 88 SER A C 1
ATOM 685 O O . SER A 1 88 ? 2.376 -8.858 -19.786 1.00 90.62 88 SER A O 1
ATOM 687 N N . SER A 1 89 ? 2.519 -10.024 -17.869 1.00 89.31 89 SER A N 1
ATOM 688 C CA . SER A 1 89 ? 2.496 -8.835 -17.010 1.00 89.31 89 SER A CA 1
ATOM 689 C C . SER A 1 89 ? 3.705 -7.928 -17.244 1.00 89.31 89 SER A C 1
ATOM 691 O O . SER A 1 89 ? 3.557 -6.710 -17.349 1.00 89.31 89 SER A O 1
ATOM 693 N N . TYR A 1 90 ? 4.896 -8.517 -17.362 1.00 85.75 90 TYR A N 1
ATOM 694 C CA . TYR A 1 90 ? 6.136 -7.799 -17.628 1.00 85.75 90 TYR A CA 1
ATOM 695 C C . TYR A 1 90 ? 6.111 -7.139 -19.009 1.00 85.75 90 TYR A C 1
ATOM 697 O O . TYR A 1 90 ? 6.337 -5.935 -19.114 1.00 85.75 90 TYR A O 1
ATOM 705 N N . GLN A 1 91 ? 5.739 -7.878 -20.058 1.00 86.94 91 GLN A N 1
ATOM 706 C CA . GLN A 1 91 ? 5.646 -7.320 -21.411 1.00 86.94 91 GLN A CA 1
ATOM 707 C C . GLN A 1 91 ? 4.631 -6.172 -21.487 1.00 86.94 91 GLN A C 1
ATOM 709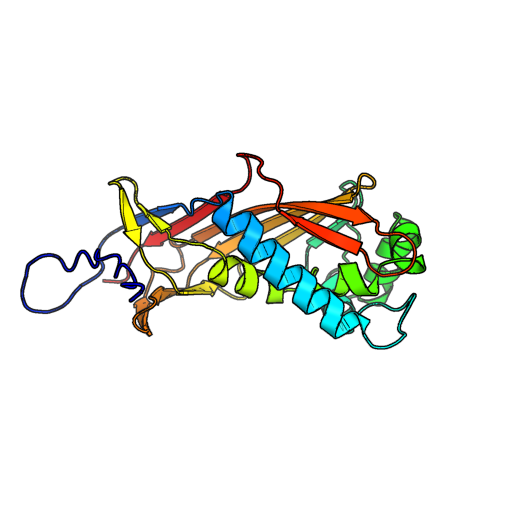 O O . GLN A 1 91 ? 4.919 -5.122 -22.064 1.00 86.94 91 GLN A O 1
ATOM 714 N N . ASN A 1 92 ? 3.460 -6.320 -20.858 1.00 89.94 92 ASN A N 1
ATOM 715 C CA . ASN A 1 92 ? 2.476 -5.241 -20.782 1.00 89.94 92 ASN A CA 1
ATOM 716 C C . ASN A 1 92 ? 3.031 -4.013 -20.056 1.00 89.94 92 ASN A C 1
ATOM 718 O O . ASN A 1 92 ? 2.812 -2.897 -20.527 1.00 89.94 92 ASN A O 1
ATOM 722 N N . PHE A 1 93 ? 3.749 -4.214 -18.948 1.00 85.25 93 PHE A N 1
ATOM 723 C CA . PHE A 1 93 ? 4.387 -3.139 -18.194 1.00 85.25 93 PHE A CA 1
ATOM 724 C C . PHE A 1 93 ? 5.375 -2.358 -19.071 1.00 85.25 93 PHE A C 1
ATOM 726 O O . PHE A 1 93 ? 5.245 -1.139 -19.178 1.00 85.25 93 PHE A O 1
ATOM 733 N N . ILE A 1 94 ? 6.295 -3.042 -19.763 1.00 81.94 94 ILE A N 1
ATOM 734 C CA . ILE A 1 94 ? 7.257 -2.411 -20.685 1.00 81.94 94 ILE A CA 1
ATOM 735 C C . ILE A 1 94 ? 6.529 -1.619 -21.781 1.00 81.94 94 ILE A C 1
ATOM 737 O O . ILE A 1 94 ? 6.748 -0.412 -21.920 1.00 81.94 94 ILE A O 1
ATOM 741 N N . ASN A 1 95 ? 5.609 -2.275 -22.495 1.00 86.44 95 ASN A N 1
ATOM 742 C CA . ASN A 1 95 ? 4.925 -1.722 -23.668 1.00 86.44 95 ASN A CA 1
ATOM 743 C C . ASN A 1 95 ? 4.045 -0.501 -23.357 1.00 86.44 95 ASN A C 1
ATOM 745 O O . ASN A 1 95 ? 3.832 0.338 -24.231 1.00 86.44 95 ASN A O 1
ATOM 749 N N . HIS A 1 96 ? 3.537 -0.380 -22.127 1.00 86.38 96 HIS A N 1
ATOM 750 C CA . HIS A 1 96 ? 2.632 0.707 -21.731 1.00 86.38 96 HIS A CA 1
ATOM 751 C C . HIS A 1 96 ? 3.340 1.861 -21.019 1.00 86.38 96 HIS A C 1
ATOM 753 O O . HIS A 1 96 ? 2.703 2.681 -20.365 1.00 86.38 96 HIS A O 1
ATOM 759 N N . GLY A 1 97 ? 4.655 1.980 -21.205 1.00 75.19 97 GLY A N 1
ATOM 760 C CA . GLY A 1 97 ? 5.436 3.109 -20.706 1.00 75.19 97 GLY A CA 1
ATOM 761 C C . GLY A 1 97 ? 6.296 2.775 -19.500 1.00 75.19 97 GLY A C 1
ATOM 762 O O . GLY A 1 97 ? 7.084 3.628 -19.104 1.00 75.19 97 GLY A O 1
ATOM 763 N N . GLY A 1 98 ? 6.243 1.539 -18.993 1.00 71.25 98 GLY A N 1
ATOM 764 C CA . GLY A 1 98 ? 7.232 1.031 -18.051 1.00 71.25 98 GLY A CA 1
ATOM 765 C C . GLY A 1 98 ? 8.650 1.158 -18.604 1.00 71.25 98 GLY A C 1
ATOM 766 O O . GLY A 1 98 ? 9.563 1.380 -17.826 1.00 71.25 98 GLY A O 1
ATOM 767 N N . GLU A 1 99 ? 8.863 1.160 -19.926 1.00 65.81 99 GLU A N 1
ATOM 768 C CA . GLU A 1 99 ? 10.197 1.346 -20.518 1.00 65.81 99 GLU A CA 1
ATOM 769 C C . GLU A 1 99 ? 10.918 2.634 -20.049 1.00 65.81 99 GLU A C 1
ATOM 771 O O . GLU A 1 99 ? 12.091 2.589 -19.667 1.00 65.81 99 GLU A O 1
ATOM 776 N N . GLN A 1 100 ? 10.211 3.771 -19.973 1.00 62.00 100 GLN A N 1
ATOM 777 C CA . GLN A 1 100 ? 10.770 5.046 -19.475 1.00 62.00 100 GLN A CA 1
ATOM 778 C C . GLN A 1 100 ? 11.144 5.000 -17.987 1.00 62.00 100 GLN A C 1
ATOM 780 O O . GLN A 1 100 ? 11.867 5.859 -17.485 1.00 62.00 100 GLN A O 1
ATOM 785 N N . TRP A 1 101 ? 10.612 4.010 -17.283 1.00 62.28 101 TRP A N 1
ATOM 786 C CA . TRP A 1 101 ? 10.847 3.743 -15.880 1.00 62.28 101 TRP A CA 1
ATOM 787 C C . TRP A 1 101 ? 12.003 2.746 -15.779 1.00 62.28 101 TRP A C 1
ATOM 789 O O . TRP A 1 101 ? 12.863 2.893 -14.916 1.00 62.28 101 TRP A O 1
ATOM 799 N N . THR A 1 102 ? 12.057 1.773 -16.699 1.00 52.78 102 THR A N 1
ATOM 800 C CA . THR A 1 102 ? 13.024 0.668 -16.732 1.00 52.78 102 THR A CA 1
ATOM 801 C C . THR A 1 102 ? 14.448 1.118 -16.928 1.00 52.78 102 THR A C 1
ATOM 803 O O . THR A 1 102 ? 15.316 0.597 -16.248 1.00 52.78 102 THR A O 1
ATOM 806 N N . HIS A 1 103 ? 14.702 2.109 -17.778 1.00 53.50 103 HIS A N 1
ATOM 807 C CA . HIS A 1 103 ? 16.078 2.456 -18.124 1.00 53.50 103 HIS A CA 1
ATOM 808 C C . HIS A 1 103 ? 16.816 3.238 -17.030 1.00 53.50 103 HIS A C 1
ATOM 810 O O . HIS A 1 103 ? 18.021 3.055 -16.879 1.00 53.50 103 HIS A O 1
ATOM 816 N N . ASP A 1 104 ? 16.110 4.049 -16.235 1.00 55.81 104 ASP A N 1
ATOM 817 C CA . ASP A 1 104 ? 16.760 4.932 -15.259 1.00 55.81 104 ASP A CA 1
ATOM 818 C C . ASP A 1 104 ? 16.409 4.617 -13.791 1.00 55.81 104 ASP A C 1
ATOM 820 O O . ASP A 1 104 ? 17.191 4.966 -12.907 1.00 55.81 104 ASP A O 1
ATOM 824 N N . TYR A 1 105 ? 15.260 3.979 -13.496 1.00 62.97 105 TYR A N 1
ATOM 825 C CA . TYR A 1 105 ? 14.711 3.969 -12.128 1.00 62.97 105 TYR A CA 1
ATOM 826 C C . TYR A 1 105 ? 13.890 2.729 -11.722 1.00 62.97 105 TYR A C 1
ATOM 828 O O . TYR A 1 105 ? 13.303 2.754 -10.637 1.00 62.97 105 TYR A O 1
ATOM 836 N N . VAL A 1 106 ? 13.796 1.659 -12.529 1.00 63.09 106 VAL A N 1
ATOM 837 C CA . VAL A 1 106 ? 12.905 0.534 -12.174 1.00 63.09 106 VAL A CA 1
ATOM 838 C C . VAL A 1 106 ? 13.315 -0.115 -10.876 1.00 63.09 106 VAL A C 1
ATOM 840 O O . VAL A 1 106 ? 12.417 -0.353 -10.086 1.00 63.09 106 VAL A O 1
ATOM 843 N N . ASP A 1 107 ? 14.602 -0.327 -10.596 1.00 65.00 107 ASP A N 1
ATOM 844 C CA . ASP A 1 107 ? 15.004 -0.893 -9.305 1.00 65.00 107 ASP A CA 1
ATOM 845 C C . ASP A 1 107 ? 14.464 -0.042 -8.145 1.00 65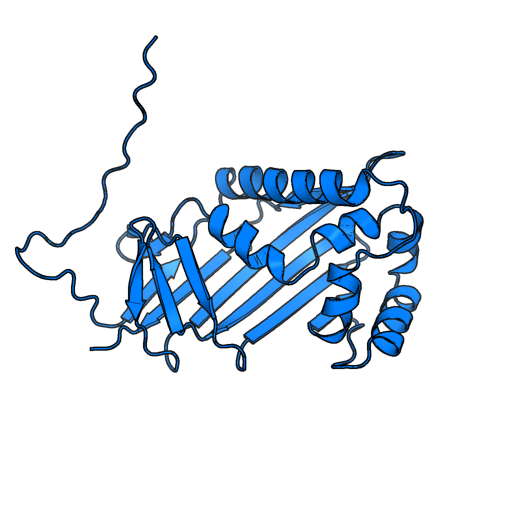.00 107 ASP A C 1
ATOM 847 O O . ASP A 1 107 ? 13.841 -0.566 -7.228 1.00 65.00 107 ASP A O 1
ATOM 851 N N . SER A 1 108 ? 14.559 1.288 -8.245 1.00 69.81 108 SER A N 1
ATOM 852 C CA . SER A 1 108 ? 14.031 2.205 -7.229 1.00 69.81 108 SER A CA 1
ATOM 853 C C . SER A 1 108 ? 12.509 2.154 -7.103 1.00 69.81 108 SER A C 1
ATOM 855 O O . SER A 1 108 ? 11.975 2.194 -6.001 1.00 69.81 108 SER A O 1
ATOM 857 N N . ILE A 1 109 ? 11.788 2.057 -8.217 1.00 70.44 109 ILE A N 1
ATOM 858 C CA . ILE A 1 109 ? 10.326 1.983 -8.194 1.00 70.44 109 ILE A CA 1
ATOM 859 C C . ILE A 1 109 ? 9.850 0.611 -7.698 1.00 70.44 109 ILE A C 1
ATOM 861 O O . ILE A 1 109 ? 8.945 0.502 -6.874 1.00 70.44 109 ILE A O 1
ATOM 865 N N . SER A 1 110 ? 10.512 -0.441 -8.158 1.00 69.06 110 SER A N 1
ATOM 866 C CA . SER A 1 110 ? 10.257 -1.830 -7.800 1.00 69.06 110 SER A CA 1
ATOM 867 C C . SER A 1 110 ? 10.561 -2.137 -6.338 1.00 69.06 110 SER A C 1
ATOM 869 O O . SER A 1 110 ? 9.878 -2.966 -5.740 1.00 69.06 110 SER A O 1
ATOM 871 N N . ALA A 1 111 ? 11.511 -1.417 -5.740 1.00 68.50 111 ALA A N 1
ATOM 872 C CA . ALA A 1 111 ? 11.840 -1.545 -4.331 1.00 68.50 111 ALA A CA 1
ATOM 873 C C . ALA A 1 111 ? 10.697 -1.129 -3.404 1.00 68.50 111 ALA A C 1
ATOM 875 O O . ALA A 1 111 ? 10.647 -1.609 -2.285 1.00 68.50 111 ALA A O 1
ATOM 876 N N . PHE A 1 112 ? 9.758 -0.279 -3.841 1.00 73.19 112 PHE A N 1
ATOM 877 C CA . PHE A 1 112 ? 8.623 0.136 -3.002 1.00 73.19 112 PHE A CA 1
ATOM 878 C C . PHE A 1 112 ? 7.258 -0.344 -3.528 1.00 73.19 112 PHE A C 1
ATOM 880 O O . PHE A 1 112 ? 6.300 -0.441 -2.763 1.00 73.19 112 PHE A O 1
ATOM 887 N N . LEU A 1 113 ? 7.144 -0.676 -4.817 1.00 72.44 113 LEU A N 1
ATOM 888 C CA . LEU A 1 113 ? 5.934 -1.223 -5.447 1.00 72.44 113 LEU A CA 1
ATOM 889 C C . LEU A 1 113 ? 5.798 -2.741 -5.218 1.00 72.44 113 LEU A C 1
ATOM 891 O O . LEU A 1 113 ? 5.627 -3.531 -6.147 1.00 72.44 113 LEU A O 1
ATOM 895 N N . HIS A 1 114 ? 5.863 -3.170 -3.961 1.00 75.44 114 HIS A N 1
ATOM 896 C CA . HIS A 1 114 ? 5.655 -4.563 -3.561 1.00 75.44 114 HIS A CA 1
ATOM 897 C C . HIS A 1 114 ? 4.616 -4.646 -2.438 1.00 75.44 114 HIS A C 1
ATOM 899 O O . HIS A 1 114 ? 4.297 -3.654 -1.781 1.00 75.44 114 HIS A O 1
ATOM 905 N N . GLN A 1 115 ? 4.095 -5.844 -2.165 1.00 67.81 115 GLN A N 1
ATOM 906 C CA . GLN A 1 115 ? 3.078 -6.050 -1.121 1.00 67.81 115 GLN A CA 1
ATOM 907 C C . GLN A 1 115 ? 3.531 -5.626 0.285 1.00 67.81 115 GLN A C 1
ATOM 909 O O . GLN A 1 115 ? 2.696 -5.370 1.152 1.00 67.81 115 GLN A O 1
ATOM 914 N N . GLY A 1 116 ? 4.840 -5.552 0.528 1.00 73.12 116 GLY A N 1
ATOM 915 C CA . GLY A 1 116 ? 5.388 -5.161 1.826 1.00 73.12 116 GLY A CA 1
ATOM 916 C C . GLY A 1 116 ? 5.149 -3.693 2.179 1.00 73.12 116 GLY A C 1
ATOM 917 O O . GLY A 1 116 ? 5.092 -3.389 3.367 1.00 73.12 116 GLY A O 1
ATOM 918 N N . VAL A 1 117 ? 4.861 -2.827 1.198 1.00 79.94 117 VAL A N 1
ATOM 919 C CA . VAL A 1 117 ? 4.613 -1.391 1.423 1.00 79.94 117 VAL A CA 1
ATOM 920 C C . VAL A 1 117 ? 3.484 -1.124 2.422 1.00 79.94 117 VAL A C 1
ATOM 922 O O . VAL A 1 117 ? 3.485 -0.118 3.127 1.00 79.94 117 VAL A O 1
ATOM 925 N N . PHE A 1 118 ? 2.512 -2.035 2.538 1.00 80.50 118 PHE A N 1
ATOM 926 C CA . PHE A 1 118 ? 1.433 -1.899 3.515 1.00 80.50 118 PHE A CA 1
ATOM 927 C C . PHE A 1 118 ? 1.946 -1.932 4.957 1.00 80.50 118 PHE A C 1
ATOM 929 O O . PHE A 1 118 ? 1.396 -1.226 5.800 1.00 80.50 118 PHE A O 1
ATOM 936 N N . VAL A 1 119 ? 3.002 -2.697 5.245 1.00 79.94 119 VAL A N 1
ATOM 937 C CA . VAL A 1 119 ? 3.646 -2.707 6.568 1.00 79.94 119 VAL A CA 1
ATOM 938 C C . VAL A 1 119 ? 4.251 -1.336 6.856 1.00 79.94 119 VAL A C 1
ATOM 940 O O . VAL A 1 119 ? 3.936 -0.738 7.885 1.00 79.94 119 VAL A O 1
ATOM 943 N N . ASP A 1 120 ? 5.011 -0.792 5.906 1.00 84.81 120 ASP A N 1
ATOM 944 C CA . ASP A 1 120 ? 5.651 0.522 6.031 1.00 84.81 120 ASP A CA 1
ATOM 945 C C . ASP A 1 120 ? 4.622 1.647 6.231 1.00 84.81 120 ASP A C 1
ATOM 947 O O . ASP A 1 120 ? 4.835 2.583 7.013 1.00 84.81 120 ASP A O 1
ATOM 951 N N . ILE A 1 121 ? 3.466 1.539 5.564 1.00 86.31 121 ILE A N 1
ATOM 952 C CA . ILE A 1 121 ? 2.330 2.451 5.745 1.00 86.31 121 ILE A CA 1
ATOM 953 C C . ILE A 1 121 ? 1.809 2.365 7.180 1.00 86.31 121 ILE A C 1
ATOM 955 O O . ILE A 1 121 ? 1.691 3.396 7.843 1.00 86.31 121 ILE A O 1
ATOM 959 N N . PHE A 1 122 ? 1.519 1.160 7.681 1.00 84.31 122 PHE A N 1
ATOM 960 C CA . PHE A 1 122 ? 1.005 0.970 9.042 1.00 84.31 122 PHE A CA 1
ATOM 961 C C . PHE A 1 122 ? 1.967 1.508 10.108 1.00 84.31 122 PHE A C 1
ATOM 963 O O . PHE A 1 122 ? 1.526 2.186 11.037 1.00 84.31 122 PHE A O 1
ATOM 970 N N . GLU A 1 123 ? 3.271 1.276 9.956 1.00 83.69 123 GLU A N 1
ATOM 971 C CA . GLU A 1 123 ? 4.287 1.782 10.888 1.00 83.69 123 GLU A CA 1
ATOM 972 C C . GLU A 1 123 ? 4.434 3.309 10.846 1.00 83.69 123 GLU A C 1
ATOM 974 O O . GLU A 1 123 ? 4.738 3.950 11.862 1.00 83.69 123 GLU A O 1
ATOM 979 N N . SER A 1 124 ? 4.185 3.906 9.680 1.00 87.44 124 SER A N 1
ATOM 980 C CA . SER A 1 124 ? 4.264 5.352 9.485 1.00 87.44 124 SER A CA 1
ATOM 981 C C . SER A 1 124 ? 3.045 6.094 10.035 1.00 87.44 124 SER A C 1
ATOM 983 O O . SER A 1 124 ? 3.167 7.280 10.366 1.00 87.44 124 SER A O 1
ATOM 985 N N . ILE A 1 125 ? 1.889 5.426 10.177 1.00 86.81 125 ILE A N 1
ATOM 986 C CA . ILE A 1 125 ? 0.663 6.029 10.722 1.00 86.81 125 ILE A CA 1
ATOM 987 C C . ILE A 1 125 ? 0.910 6.491 12.169 1.00 86.81 125 ILE A C 1
ATOM 989 O O . ILE A 1 125 ? 1.255 5.690 13.045 1.00 86.81 125 ILE A O 1
ATOM 993 N N . PRO A 1 126 ? 0.747 7.795 12.464 1.00 77.25 126 PRO A N 1
ATOM 994 C CA . PRO A 1 126 ? 1.067 8.328 13.781 1.00 77.25 126 PRO A CA 1
ATOM 995 C C . PRO A 1 126 ? 0.090 7.828 14.851 1.00 77.25 126 PRO A C 1
ATOM 997 O O . PRO A 1 126 ? 0.527 7.498 15.959 1.00 77.25 126 PRO A O 1
ATOM 1000 N N . TYR A 1 127 ? -1.202 7.776 14.520 1.00 82.44 127 TYR A N 1
ATOM 1001 C CA . TYR A 1 127 ? -2.281 7.223 15.333 1.00 82.44 127 TYR A CA 1
ATOM 1002 C C . TYR A 1 127 ? -3.560 7.061 14.500 1.00 82.44 127 TYR A C 1
ATOM 1004 O O . TYR A 1 127 ? -3.699 7.644 13.422 1.00 82.44 127 TYR A O 1
ATOM 1012 N N . TRP A 1 128 ? -4.494 6.280 15.037 1.00 88.62 128 TRP A N 1
ATOM 1013 C CA . TRP A 1 128 ? -5.862 6.153 14.547 1.00 88.62 128 TRP A CA 1
ATOM 1014 C C . TRP A 1 128 ? -6.809 6.880 15.498 1.00 88.62 128 TRP A C 1
ATOM 1016 O O . TRP A 1 128 ? -6.530 6.973 16.693 1.00 88.62 128 TRP A O 1
ATOM 1026 N N . GLU A 1 129 ? -7.924 7.382 14.992 1.00 89.31 129 GLU A N 1
ATOM 1027 C CA . GLU A 1 129 ? -8.905 8.117 15.789 1.00 89.31 129 GLU A CA 1
ATOM 1028 C C . GLU A 1 129 ? -10.322 7.662 15.439 1.00 89.31 129 GLU A C 1
ATOM 1030 O O . GLU A 1 129 ? -10.643 7.468 14.264 1.00 89.31 129 GLU A O 1
ATOM 1035 N N . ASP A 1 130 ? -11.163 7.442 16.450 1.00 89.25 130 ASP A N 1
ATOM 1036 C CA . ASP A 1 130 ? -12.580 7.143 16.238 1.00 89.25 130 ASP A CA 1
ATOM 1037 C C . ASP A 1 130 ? -13.429 8.421 16.121 1.00 89.25 130 ASP A C 1
ATOM 1039 O O . ASP A 1 130 ? -12.959 9.537 16.336 1.00 89.25 130 ASP A O 1
ATOM 1043 N N . SER A 1 131 ? -14.716 8.278 15.800 1.00 83.88 131 SER A N 1
ATOM 1044 C CA . SER A 1 131 ? -15.627 9.423 15.641 1.00 83.88 131 SER A CA 1
ATOM 1045 C C . SER A 1 131 ? -15.830 10.268 16.907 1.00 83.88 131 SER A C 1
ATOM 1047 O O . SER A 1 131 ? -16.401 11.352 16.821 1.00 83.88 131 SER A O 1
ATOM 1049 N N . SER A 1 132 ? -15.431 9.772 18.082 1.00 83.25 132 SER A N 1
ATOM 1050 C CA . SER A 1 132 ? -15.486 10.509 19.352 1.00 83.25 132 SER A CA 1
ATOM 1051 C C . SER A 1 132 ? -14.183 11.246 19.677 1.00 83.25 132 SER A C 1
ATOM 1053 O O . SER A 1 132 ? -14.086 11.881 20.725 1.00 83.25 132 SER A O 1
ATOM 1055 N N . GLY A 1 133 ? -13.190 11.162 18.791 1.00 81.69 133 GLY A N 1
ATOM 1056 C CA . GLY A 1 133 ? -11.849 11.686 19.015 1.00 81.69 133 GLY A CA 1
ATOM 1057 C C . GLY A 1 133 ? -10.981 10.781 19.893 1.00 81.69 133 GLY A C 1
ATOM 1058 O O . GLY A 1 133 ? -9.932 11.190 20.394 1.00 81.69 133 GLY A O 1
ATOM 1059 N N . CYS A 1 134 ? -11.423 9.543 20.146 1.00 84.19 134 CYS A N 1
ATOM 1060 C CA . CYS A 1 134 ? -10.641 8.603 20.933 1.00 84.19 134 CYS A CA 1
ATOM 1061 C C . CYS A 1 134 ? -9.480 8.099 20.084 1.00 84.19 134 CYS A C 1
ATOM 1063 O O . CYS A 1 134 ? -9.685 7.530 19.011 1.00 84.19 134 CYS A O 1
ATOM 1065 N N . ARG A 1 135 ? -8.263 8.262 20.599 1.00 87.12 135 ARG A N 1
ATOM 1066 C CA . ARG A 1 135 ? -7.046 7.747 19.980 1.00 87.12 135 ARG A CA 1
ATOM 1067 C C . ARG A 1 135 ? -6.948 6.227 20.127 1.00 87.12 135 ARG A C 1
ATOM 1069 O O . ARG A 1 135 ? -7.223 5.680 21.192 1.00 87.12 135 ARG A O 1
ATOM 1076 N N . TRP A 1 136 ? -6.492 5.572 19.065 1.00 85.81 136 TRP A N 1
ATOM 1077 C CA . TRP A 1 136 ? -6.180 4.150 18.989 1.00 85.81 136 TRP A CA 1
ATOM 1078 C C . TRP A 1 136 ? -4.749 3.960 18.482 1.00 85.81 136 TRP A C 1
ATOM 1080 O O . TRP A 1 136 ? -4.381 4.406 17.392 1.00 85.81 136 TRP A O 1
ATOM 1090 N N . ASP A 1 137 ? -3.934 3.267 19.271 1.00 84.56 137 ASP A N 1
ATOM 1091 C CA . ASP A 1 137 ? -2.554 2.935 18.921 1.00 84.56 137 ASP A CA 1
ATOM 1092 C C . ASP A 1 137 ? -2.487 1.516 18.332 1.00 84.56 137 ASP A C 1
ATOM 1094 O O . ASP A 1 137 ? -2.078 0.560 18.991 1.00 84.56 137 ASP A O 1
ATOM 1098 N N . ILE A 1 138 ? -2.909 1.379 17.074 1.00 86.44 138 ILE A N 1
ATOM 1099 C CA . ILE A 1 138 ? -2.845 0.123 16.310 1.00 86.44 138 ILE A CA 1
ATOM 1100 C C . ILE A 1 138 ? -1.447 -0.025 15.705 1.00 86.44 138 ILE A C 1
ATOM 1102 O O . ILE A 1 138 ? -0.940 0.907 15.081 1.00 86.44 138 ILE A O 1
ATOM 1106 N N . SER A 1 139 ? -0.822 -1.187 15.898 1.00 85.12 139 SER A N 1
ATOM 1107 C CA . SER A 1 139 ? 0.450 -1.546 15.264 1.00 85.12 139 SER A CA 1
ATOM 1108 C C . SER A 1 139 ? 0.239 -2.204 13.902 1.00 85.12 139 SER A C 1
ATOM 1110 O O . SER A 1 139 ? 0.993 -1.929 12.976 1.00 85.12 139 SER A O 1
ATOM 1112 N N . MET A 1 140 ? -0.794 -3.039 13.756 1.00 87.75 140 MET A N 1
ATOM 1113 C CA . MET A 1 140 ? -1.081 -3.744 12.505 1.00 87.75 140 MET A CA 1
ATOM 1114 C C . MET A 1 140 ? -2.542 -4.203 12.434 1.00 87.75 140 MET A C 1
ATOM 1116 O O . MET A 1 140 ? -3.174 -4.446 13.460 1.00 87.75 140 MET A O 1
ATOM 1120 N N . ALA A 1 141 ? -3.068 -4.397 11.224 1.00 88.50 141 ALA A N 1
ATOM 1121 C CA . ALA A 1 141 ? -4.298 -5.152 10.987 1.00 88.50 141 ALA A CA 1
ATOM 1122 C C . ALA A 1 141 ? -3.982 -6.418 10.176 1.00 88.50 141 ALA A C 1
ATOM 1124 O O . ALA A 1 141 ? -3.353 -6.333 9.121 1.00 88.50 141 ALA A O 1
ATOM 1125 N N . SER A 1 142 ? -4.422 -7.593 10.638 1.00 86.50 142 SER A N 1
ATOM 1126 C CA . SER A 1 142 ? -4.293 -8.815 9.837 1.00 86.50 142 SER A CA 1
ATOM 1127 C C . SER A 1 142 ? -5.410 -8.876 8.806 1.00 86.50 142 SER A C 1
ATOM 1129 O O . SER A 1 142 ? -6.596 -8.858 9.146 1.00 86.50 142 SER A O 1
ATOM 1131 N N . LEU A 1 143 ? -5.017 -8.970 7.542 1.00 85.25 143 LEU A N 1
ATOM 1132 C CA . LEU A 1 143 ? -5.918 -8.934 6.400 1.00 85.25 143 LEU A CA 1
ATOM 1133 C C . LEU A 1 143 ? -6.393 -10.338 6.002 1.00 85.25 143 LEU A C 1
ATOM 1135 O O . LEU A 1 143 ? -5.669 -11.331 6.132 1.00 85.25 143 LEU A O 1
ATOM 1139 N N . HIS A 1 144 ? -7.622 -10.436 5.497 1.00 80.19 144 HIS A N 1
ATOM 1140 C CA . HIS A 1 144 ? -8.153 -11.680 4.949 1.00 80.19 144 HIS A CA 1
ATOM 1141 C C . HIS A 1 144 ? -7.538 -11.971 3.574 1.00 80.19 144 HIS A C 1
ATOM 1143 O O . HIS A 1 144 ? -7.776 -11.252 2.607 1.00 80.19 144 HIS A O 1
ATOM 1149 N N . ARG A 1 145 ? -6.786 -13.074 3.463 1.00 67.50 145 ARG A N 1
ATOM 1150 C CA . ARG A 1 145 ? -5.989 -13.403 2.264 1.00 67.50 145 ARG A CA 1
ATOM 1151 C C . ARG A 1 145 ? -6.791 -13.503 0.964 1.00 67.50 145 ARG A C 1
ATOM 1153 O O . ARG A 1 145 ? -6.252 -13.213 -0.091 1.00 67.50 145 ARG A O 1
ATOM 1160 N N . SER A 1 146 ? -8.046 -13.944 1.025 1.00 70.81 146 SER A N 1
ATOM 1161 C CA . SER A 1 146 ? -8.862 -14.194 -0.173 1.00 70.81 146 SER A CA 1
ATOM 1162 C C . SER A 1 146 ? -9.819 -13.059 -0.537 1.00 70.81 146 SER A C 1
ATOM 1164 O O . SER A 1 146 ? -10.585 -13.209 -1.482 1.00 70.81 146 SER A O 1
ATOM 1166 N N . ASN A 1 147 ? -9.840 -11.968 0.231 1.00 72.75 147 ASN A N 1
ATOM 1167 C CA . ASN A 1 147 ? -10.761 -10.857 -0.006 1.00 72.75 147 ASN A CA 1
ATOM 1168 C C . ASN A 1 147 ? -10.043 -9.526 0.214 1.00 72.75 147 ASN A C 1
ATOM 1170 O O . ASN A 1 147 ? -10.383 -8.740 1.102 1.00 72.7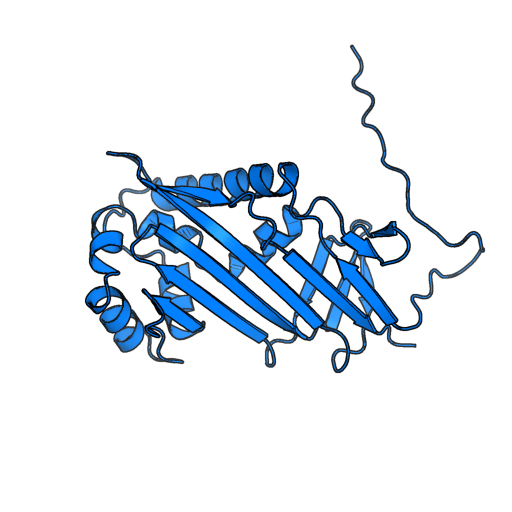5 147 ASN A O 1
ATOM 1174 N N . CYS A 1 148 ? -8.984 -9.352 -0.571 1.00 79.56 148 CYS A N 1
ATOM 1175 C CA . CYS A 1 148 ? -8.144 -8.175 -0.588 1.00 79.56 148 CYS A CA 1
ATOM 1176 C C . CYS A 1 148 ? -8.033 -7.695 -2.037 1.00 79.56 148 CYS A C 1
ATOM 1178 O O . CYS A 1 148 ? -7.655 -8.457 -2.925 1.00 79.56 148 CYS A O 1
ATOM 1180 N N . SER A 1 149 ? -8.399 -6.441 -2.261 1.00 85.31 149 SER A N 1
ATOM 1181 C CA . SER A 1 149 ? -8.227 -5.721 -3.514 1.00 85.31 149 SER A CA 1
ATOM 1182 C C . SER A 1 149 ? -7.081 -4.746 -3.319 1.00 85.31 149 SER A C 1
ATOM 1184 O O . SER A 1 149 ? -7.183 -3.857 -2.477 1.00 85.31 149 SER A O 1
ATOM 1186 N N . ASN A 1 150 ? -6.011 -4.897 -4.093 1.00 84.81 150 ASN A N 1
ATOM 1187 C CA . ASN A 1 150 ? -4.865 -3.998 -4.066 1.00 84.81 150 ASN A CA 1
ATOM 1188 C C . ASN A 1 150 ? -4.610 -3.478 -5.476 1.00 84.81 150 ASN A C 1
ATOM 1190 O O . ASN A 1 150 ? -4.149 -4.227 -6.338 1.00 84.81 150 ASN A O 1
ATOM 1194 N N . VAL A 1 151 ? -4.908 -2.201 -5.681 1.00 88.62 151 VAL A N 1
ATOM 1195 C CA . VAL A 1 151 ? -4.699 -1.489 -6.935 1.00 88.62 151 VAL A CA 1
ATOM 1196 C C . VAL A 1 151 ? -3.494 -0.574 -6.782 1.00 88.62 151 VAL A C 1
ATOM 1198 O O . VAL A 1 151 ? -3.444 0.252 -5.868 1.00 88.62 151 VAL A O 1
ATOM 1201 N N . PHE A 1 152 ? -2.556 -0.721 -7.708 1.00 87.88 152 PHE A N 1
ATOM 1202 C CA . PHE A 1 152 ? -1.385 0.129 -7.851 1.00 87.88 152 PHE A CA 1
ATOM 1203 C C . PHE A 1 152 ? -1.454 0.779 -9.224 1.00 87.88 152 PHE A C 1
ATOM 1205 O O . PHE A 1 152 ? -1.324 0.101 -10.243 1.00 87.88 152 PHE A O 1
ATOM 1212 N N . ASN A 1 153 ? -1.699 2.083 -9.253 1.00 88.88 153 ASN A N 1
ATOM 1213 C CA . ASN A 1 153 ? -1.728 2.849 -10.489 1.00 88.88 153 ASN A CA 1
ATOM 1214 C C . ASN A 1 153 ? -0.532 3.780 -10.536 1.00 88.88 153 ASN A C 1
ATOM 1216 O O . ASN A 1 153 ? -0.190 4.419 -9.543 1.00 88.88 153 ASN A O 1
ATOM 1220 N N . ILE A 1 154 ? 0.075 3.869 -11.703 1.00 84.94 154 ILE A N 1
ATOM 1221 C CA . ILE A 1 154 ? 1.165 4.778 -11.960 1.00 84.94 154 ILE A CA 1
ATOM 1222 C C . ILE A 1 154 ? 0.861 5.573 -13.220 1.00 84.94 154 ILE A C 1
ATOM 1224 O O . ILE A 1 154 ? 0.605 4.998 -14.271 1.00 84.94 154 ILE A O 1
ATOM 1228 N N . ASN A 1 155 ? 0.873 6.900 -13.142 1.00 84.38 155 ASN A N 1
ATOM 1229 C CA . ASN A 1 155 ? 0.691 7.717 -14.338 1.00 84.38 155 ASN A CA 1
ATOM 1230 C C . ASN A 1 155 ? 2.029 8.212 -14.898 1.00 84.38 155 ASN A C 1
ATOM 1232 O O . ASN A 1 155 ? 3.036 8.310 -14.191 1.00 84.38 155 ASN A O 1
ATOM 1236 N N . LYS A 1 156 ? 2.042 8.582 -16.180 1.00 77.31 156 LYS A N 1
ATOM 1237 C CA . LYS A 1 156 ? 3.230 9.132 -16.858 1.00 77.31 156 LYS A CA 1
ATOM 1238 C C . LYS A 1 156 ? 3.762 10.421 -16.231 1.00 77.31 156 LYS A C 1
ATOM 1240 O O . LYS A 1 156 ? 4.919 10.767 -16.457 1.00 77.31 156 LYS A O 1
ATOM 1245 N N . SER A 1 157 ? 2.953 11.128 -15.442 1.00 79.19 157 SER A N 1
ATOM 1246 C CA . SER A 1 157 ? 3.393 12.300 -14.677 1.00 79.19 157 SER A CA 1
ATOM 1247 C C . SER A 1 157 ? 4.216 11.940 -13.434 1.00 79.19 157 SER A C 1
ATOM 1249 O O . SER A 1 157 ? 4.758 12.842 -12.801 1.00 79.19 157 SER A O 1
ATOM 1251 N N . GLY A 1 158 ? 4.348 10.654 -13.096 1.00 77.88 158 GLY A N 1
ATOM 1252 C CA . GLY A 1 158 ? 5.111 10.191 -11.938 1.00 77.88 158 GLY A CA 1
ATOM 1253 C C . GLY A 1 158 ? 4.298 10.122 -10.645 1.00 77.88 158 GLY A C 1
ATOM 1254 O O . GLY A 1 158 ? 4.892 10.010 -9.575 1.00 77.88 158 GLY A O 1
ATOM 1255 N N . ILE A 1 159 ? 2.967 10.203 -10.722 1.00 85.81 159 ILE A N 1
ATOM 1256 C CA . ILE A 1 159 ? 2.086 10.021 -9.565 1.00 85.81 159 ILE A CA 1
ATOM 1257 C C . ILE A 1 159 ? 1.765 8.535 -9.435 1.00 85.81 159 ILE A C 1
ATOM 1259 O O . ILE A 1 159 ? 1.338 7.893 -10.398 1.00 85.81 159 ILE A O 1
ATOM 1263 N N . ILE A 1 160 ? 1.963 8.011 -8.231 1.00 85.69 160 ILE A N 1
ATOM 1264 C CA . ILE A 1 160 ? 1.577 6.663 -7.832 1.00 85.69 160 ILE A CA 1
ATOM 1265 C C . ILE A 1 160 ? 0.312 6.775 -6.991 1.00 85.69 160 ILE A C 1
ATOM 1267 O O . ILE A 1 160 ? 0.275 7.557 -6.045 1.00 85.69 160 ILE A O 1
ATOM 1271 N N . GLU A 1 161 ? -0.687 5.952 -7.269 1.00 89.56 161 GLU A N 1
ATOM 1272 C CA . GLU A 1 161 ? -1.850 5.779 -6.409 1.00 89.56 161 GLU A CA 1
ATOM 1273 C C . GLU A 1 161 ? -1.921 4.336 -5.913 1.00 89.56 161 GLU A C 1
ATOM 1275 O O . GLU A 1 161 ? -1.971 3.386 -6.696 1.00 89.56 161 GLU A O 1
ATOM 1280 N N . ILE A 1 162 ? -1.962 4.180 -4.594 1.00 88.88 162 ILE A N 1
ATOM 1281 C CA . ILE A 1 162 ? -2.162 2.909 -3.908 1.00 88.88 162 ILE A CA 1
ATOM 1282 C C . ILE A 1 162 ? -3.572 2.927 -3.334 1.00 88.88 162 ILE A C 1
ATOM 1284 O O . ILE A 1 162 ? -3.892 3.732 -2.453 1.00 88.88 162 ILE A O 1
ATOM 1288 N N . ARG A 1 163 ? -4.424 2.025 -3.820 1.00 90.31 163 ARG A N 1
ATOM 1289 C CA . ARG A 1 163 ? -5.775 1.809 -3.294 1.00 90.31 163 ARG A CA 1
ATOM 1290 C C . ARG A 1 163 ? -5.880 0.376 -2.812 1.00 90.31 163 ARG A C 1
ATOM 1292 O O . ARG A 1 163 ? -5.787 -0.557 -3.604 1.00 90.31 163 ARG A O 1
ATOM 1299 N N . SER A 1 164 ? -6.086 0.198 -1.515 1.00 88.56 164 SER A N 1
ATOM 1300 C CA . SER A 1 164 ? -6.258 -1.124 -0.922 1.00 88.56 164 SER A CA 1
ATOM 1301 C C . SER A 1 164 ? -7.565 -1.208 -0.162 1.00 88.56 164 SER A C 1
ATOM 1303 O O . SER A 1 164 ? -7.944 -0.284 0.558 1.00 88.56 164 SER A O 1
ATOM 1305 N N . GLN A 1 165 ? -8.256 -2.329 -0.316 1.00 91.12 165 GLN A N 1
ATOM 1306 C CA . GLN A 1 165 ? -9.410 -2.673 0.490 1.00 91.12 165 GLN A CA 1
ATOM 1307 C C . GLN A 1 165 ? -9.340 -4.145 0.863 1.00 91.12 165 GLN A C 1
ATOM 1309 O O . GLN A 1 165 ? -9.160 -5.005 0.005 1.00 91.12 165 GLN A O 1
ATOM 1314 N N . SER A 1 166 ? -9.496 -4.451 2.145 1.00 91.06 166 SER A N 1
ATOM 1315 C CA . SER A 1 166 ? -9.480 -5.830 2.620 1.00 91.06 166 SER A CA 1
ATOM 1316 C C . SER A 1 166 ? -10.373 -6.014 3.828 1.00 91.06 166 SER A C 1
ATOM 1318 O O . SER A 1 166 ? -10.502 -5.120 4.662 1.00 91.06 166 SER A O 1
ATOM 1320 N N . GLN A 1 167 ? -10.919 -7.216 3.977 1.00 93.19 167 GLN A N 1
ATOM 1321 C CA . GLN A 1 167 ? -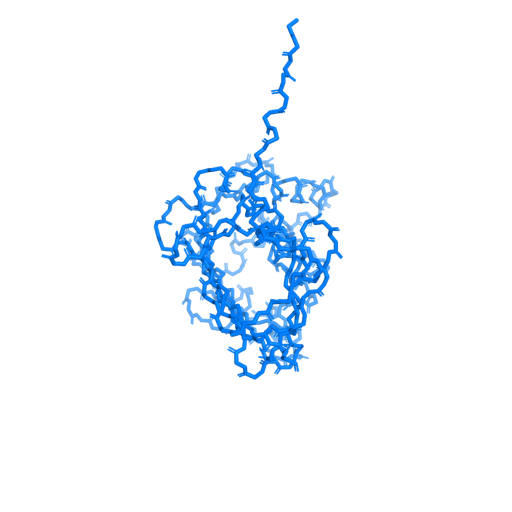11.465 -7.644 5.260 1.00 93.19 167 GLN A CA 1
ATOM 1322 C C . GLN A 1 167 ? -10.357 -7.754 6.314 1.00 93.19 167 GLN A C 1
ATOM 1324 O O . GLN A 1 167 ? -9.212 -8.089 5.991 1.00 93.19 167 GLN A O 1
ATOM 1329 N N . VAL A 1 168 ? -10.711 -7.479 7.568 1.00 91.88 168 VAL A N 1
ATOM 1330 C CA . VAL A 1 168 ? -9.803 -7.506 8.723 1.00 91.88 168 VAL A CA 1
ATOM 1331 C C . VAL A 1 168 ? -10.183 -8.674 9.624 1.00 91.88 168 VAL A C 1
ATOM 1333 O O . VAL A 1 168 ? -11.332 -8.803 10.029 1.00 91.88 168 VAL A O 1
ATOM 1336 N N . ASN A 1 169 ? -9.223 -9.541 9.942 1.00 91.12 169 ASN A N 1
ATOM 1337 C CA . ASN A 1 169 ? -9.427 -10.651 10.874 1.00 91.12 169 ASN A CA 1
ATOM 1338 C C . ASN A 1 169 ? -9.268 -10.192 12.325 1.00 91.12 169 ASN A C 1
ATOM 1340 O O . ASN A 1 169 ? -10.093 -10.498 13.190 1.00 91.12 169 ASN A O 1
ATOM 1344 N N . ASN A 1 170 ? -8.202 -9.447 12.591 1.00 89.69 170 ASN A N 1
ATOM 1345 C CA . ASN A 1 170 ? -7.897 -8.881 13.893 1.00 89.69 170 ASN A CA 1
ATOM 1346 C C . ASN A 1 170 ? -7.076 -7.600 13.727 1.00 89.69 170 ASN A C 1
ATOM 1348 O O . ASN A 1 170 ? -6.500 -7.335 12.666 1.00 89.69 170 ASN A O 1
ATOM 1352 N N . VAL A 1 171 ? -7.021 -6.820 14.800 1.00 90.56 171 VAL A N 1
ATOM 1353 C CA . VAL A 1 171 ? -6.064 -5.725 14.943 1.00 90.56 171 VAL A CA 1
ATOM 1354 C C . VAL A 1 171 ? -5.110 -6.048 16.080 1.00 90.56 171 VAL A C 1
ATOM 1356 O O . VAL A 1 171 ? -5.501 -6.644 17.085 1.00 90.56 171 VAL A O 1
ATOM 1359 N N . ILE A 1 172 ? -3.852 -5.678 15.896 1.00 89.25 172 ILE A N 1
ATOM 1360 C CA . ILE A 1 172 ? -2.804 -5.777 16.901 1.00 89.25 172 ILE A CA 1
ATOM 1361 C C . ILE A 1 172 ? -2.560 -4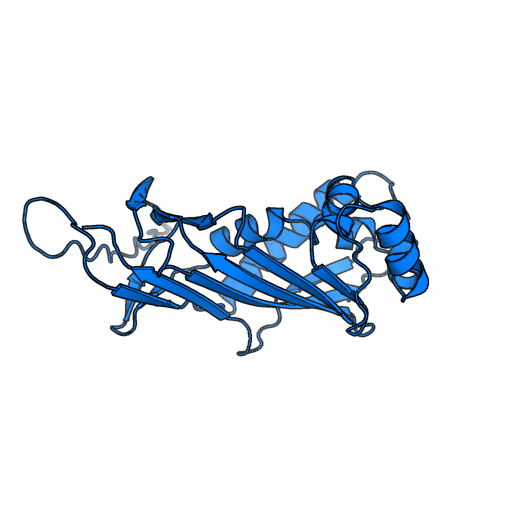.357 17.399 1.00 89.25 172 ILE A C 1
ATOM 1363 O O . ILE A 1 172 ? -2.373 -3.430 16.607 1.00 89.25 172 ILE A O 1
ATOM 1367 N N . LEU A 1 173 ? -2.612 -4.171 18.709 1.00 86.62 173 LEU A N 1
ATOM 1368 C CA . LEU A 1 173 ? -2.355 -2.892 19.357 1.00 86.62 173 LEU A CA 1
ATOM 1369 C C . LEU A 1 173 ? -0.860 -2.748 19.675 1.00 86.62 173 LEU A C 1
ATOM 1371 O O . LEU A 1 173 ? -0.119 -3.732 19.727 1.00 86.62 173 LEU A O 1
ATOM 1375 N N . LYS A 1 174 ? -0.375 -1.523 19.906 1.00 80.88 174 LYS A N 1
ATOM 1376 C CA . LYS A 1 174 ? 1.048 -1.273 20.228 1.00 80.88 174 LYS A CA 1
ATOM 1377 C C . LYS A 1 174 ? 1.511 -1.889 21.548 1.00 80.88 174 LYS A C 1
ATOM 1379 O O . LYS A 1 174 ? 2.709 -2.062 21.746 1.00 80.88 174 LYS A O 1
ATOM 1384 N N . ASN A 1 175 ? 0.588 -2.223 22.444 1.00 80.44 175 ASN A N 1
ATOM 1385 C CA . ASN A 1 175 ? 0.883 -3.000 23.646 1.00 80.44 175 ASN A CA 1
ATOM 1386 C C . ASN A 1 175 ? 0.949 -4.520 23.383 1.00 80.44 175 ASN A C 1
ATOM 1388 O O . ASN A 1 175 ? 1.184 -5.269 24.324 1.00 80.44 175 ASN A O 1
ATOM 1392 N N . HIS A 1 176 ? 0.831 -4.947 22.120 1.00 81.31 176 HIS A N 1
ATOM 1393 C CA . HIS A 1 176 ? 0.814 -6.333 21.636 1.00 81.31 176 HIS A CA 1
ATOM 1394 C C . HIS A 1 176 ? -0.473 -7.113 21.935 1.00 81.31 176 HIS A C 1
ATOM 1396 O O . HIS A 1 176 ? -0.520 -8.319 21.689 1.00 81.31 176 HIS A O 1
ATOM 1402 N N . ASP A 1 177 ? -1.533 -6.439 22.385 1.00 84.69 177 ASP A N 1
ATOM 1403 C CA . ASP A 1 177 ? -2.844 -7.069 22.509 1.00 84.69 177 ASP A CA 1
ATOM 1404 C C . ASP A 1 177 ? -3.438 -7.332 21.122 1.00 84.69 177 ASP A C 1
ATOM 1406 O O . ASP A 1 177 ? -3.394 -6.480 20.229 1.00 84.69 177 ASP A O 1
ATOM 1410 N N . ILE A 1 178 ? -4.020 -8.519 20.952 1.00 87.88 178 ILE A N 1
ATOM 1411 C CA . ILE A 1 178 ? -4.702 -8.918 19.723 1.00 87.88 178 ILE A CA 1
ATOM 1412 C C . ILE A 1 178 ? -6.203 -8.848 19.964 1.00 87.88 178 ILE A C 1
ATOM 1414 O O . ILE A 1 178 ? -6.747 -9.591 20.780 1.00 87.88 178 ILE A O 1
ATOM 1418 N N . VAL A 1 179 ? -6.880 -7.996 19.201 1.00 88.88 179 VAL A N 1
ATOM 1419 C CA . VAL A 1 179 ? -8.330 -7.827 19.276 1.00 88.88 179 VAL A CA 1
ATOM 1420 C C . VAL A 1 179 ? -8.971 -8.505 18.076 1.00 88.88 179 VAL A C 1
ATOM 1422 O O . VAL A 1 179 ? -8.786 -8.091 16.928 1.00 88.88 179 VAL A O 1
ATOM 1425 N N . ALA A 1 180 ? -9.715 -9.579 18.337 1.00 89.56 180 ALA A N 1
ATOM 1426 C CA . ALA A 1 180 ? -10.423 -10.317 17.302 1.00 89.56 180 ALA A CA 1
ATOM 1427 C C . ALA A 1 180 ? -11.617 -9.517 16.770 1.00 89.56 180 ALA A C 1
ATOM 1429 O O . ALA A 1 180 ? -12.359 -8.884 17.521 1.00 89.56 180 ALA A O 1
ATOM 1430 N N . THR A 1 181 ? -11.835 -9.594 15.460 1.00 91.38 181 THR A N 1
ATOM 1431 C CA . THR A 1 181 ? -12.923 -8.872 14.800 1.00 91.38 181 THR A CA 1
ATOM 1432 C C . THR A 1 181 ? -13.740 -9.804 13.919 1.00 91.38 181 THR A C 1
ATOM 1434 O O . THR A 1 181 ? -13.260 -10.842 13.457 1.00 91.38 181 THR A O 1
ATOM 1437 N N . ASN A 1 182 ? -15.004 -9.468 13.708 1.00 90.94 182 ASN A N 1
ATOM 1438 C CA . ASN A 1 182 ? -15.897 -10.131 12.785 1.00 90.94 182 ASN A CA 1
ATOM 1439 C C . ASN A 1 182 ? -15.488 -9.780 11.351 1.00 90.94 182 ASN A C 1
ATOM 1441 O O . ASN A 1 182 ? -15.895 -8.762 10.799 1.00 90.94 182 ASN A O 1
ATOM 1445 N N . ASN A 1 183 ? -14.668 -10.634 10.747 1.00 87.88 183 ASN A N 1
ATOM 1446 C CA . ASN A 1 183 ? -14.069 -10.405 9.433 1.00 87.88 183 ASN A CA 1
ATOM 1447 C C . ASN A 1 183 ? -15.067 -10.186 8.286 1.00 87.88 183 ASN A C 1
ATOM 1449 O O . ASN A 1 183 ? -14.703 -9.592 7.277 1.00 87.88 183 ASN A O 1
ATOM 1453 N N . LEU A 1 184 ? -16.325 -10.607 8.435 1.00 88.94 184 LEU A N 1
ATOM 1454 C CA . LEU A 1 184 ? -17.372 -10.339 7.448 1.00 88.94 184 LEU A CA 1
ATOM 1455 C C . LEU A 1 184 ? -17.842 -8.881 7.461 1.00 88.94 184 LEU A C 1
ATOM 1457 O O . LEU A 1 184 ? -18.389 -8.413 6.466 1.00 88.94 184 LEU A O 1
ATOM 1461 N N . LYS A 1 185 ? -17.646 -8.180 8.580 1.00 91.56 185 LYS A N 1
ATOM 1462 C CA . LYS A 1 185 ? -18.087 -6.796 8.794 1.00 91.56 185 LYS A CA 1
ATOM 1463 C C . LYS A 1 185 ? -16.932 -5.818 8.991 1.00 91.56 185 LYS A C 1
ATOM 1465 O O . LYS A 1 185 ? -17.136 -4.618 8.857 1.00 91.56 185 LYS A O 1
ATOM 1470 N N . SER A 1 186 ? -15.740 -6.321 9.298 1.00 93.94 186 SER A N 1
ATOM 1471 C CA . SER A 1 186 ? -14.555 -5.501 9.516 1.00 93.94 186 SER A CA 1
ATOM 1472 C C . SER A 1 186 ? -13.756 -5.328 8.234 1.00 93.94 186 SER A C 1
ATOM 1474 O O . SER A 1 186 ? -13.387 -6.312 7.591 1.00 93.94 186 SER A O 1
ATOM 1476 N N . THR A 1 187 ? -13.429 -4.086 7.886 1.00 94.56 187 THR A N 1
ATOM 1477 C CA . THR A 1 187 ? -12.702 -3.743 6.662 1.00 94.56 187 THR A CA 1
ATOM 1478 C C . THR A 1 187 ? -11.652 -2.669 6.897 1.00 94.56 187 THR A C 1
ATOM 1480 O O . THR A 1 187 ? -11.908 -1.682 7.583 1.00 94.56 187 THR A O 1
ATOM 1483 N N . LEU A 1 188 ? -10.507 -2.816 6.242 1.00 93.06 188 LEU A N 1
ATOM 1484 C CA . LEU A 1 188 ? -9.534 -1.761 6.008 1.00 93.06 188 LEU A CA 1
ATOM 1485 C C . LEU A 1 188 ? -9.773 -1.194 4.612 1.00 93.06 188 LEU A C 1
ATOM 1487 O O . LEU A 1 188 ? -9.927 -1.950 3.655 1.00 93.06 188 LEU A O 1
ATOM 1491 N N . SER A 1 189 ? -9.777 0.128 4.503 1.00 92.44 189 SER A N 1
ATOM 1492 C CA . SER A 1 189 ? -9.702 0.857 3.241 1.00 92.44 189 SER A CA 1
ATOM 1493 C C . SER A 1 189 ? -8.555 1.851 3.313 1.00 92.44 189 SER A C 1
ATOM 1495 O O . SER A 1 189 ? -8.407 2.562 4.304 1.00 92.44 189 SER A O 1
ATOM 1497 N N . LEU A 1 190 ? -7.757 1.911 2.261 1.00 91.12 190 LEU A N 1
ATOM 1498 C CA . LEU A 1 190 ? -6.574 2.744 2.167 1.00 91.12 190 LEU A CA 1
ATOM 1499 C C . LEU A 1 190 ? -6.533 3.401 0.792 1.00 91.12 190 LEU A C 1
ATOM 1501 O O . LEU A 1 190 ? -6.714 2.730 -0.224 1.00 91.12 190 LEU A O 1
ATOM 1505 N N . HIS A 1 191 ? -6.257 4.698 0.773 1.00 90.75 191 HIS A N 1
ATOM 1506 C CA . HIS A 1 191 ? -5.947 5.445 -0.433 1.00 90.75 191 HIS A CA 1
ATOM 1507 C C . HIS A 1 191 ? -4.760 6.361 -0.152 1.00 90.75 191 HIS A C 1
ATOM 1509 O O . HIS A 1 191 ? -4.843 7.206 0.740 1.00 90.75 191 HIS A O 1
ATOM 1515 N N . ILE A 1 192 ? -3.665 6.172 -0.884 1.00 89.00 192 ILE A N 1
ATOM 1516 C CA . ILE A 1 192 ? -2.460 6.996 -0.786 1.00 89.00 192 ILE A CA 1
ATOM 1517 C C . ILE A 1 192 ? -1.992 7.372 -2.189 1.00 89.00 192 ILE A C 1
ATOM 1519 O O . ILE A 1 192 ? -1.871 6.508 -3.053 1.00 89.00 192 ILE A O 1
ATOM 1523 N N . SER A 1 193 ? -1.666 8.642 -2.374 1.00 88.06 193 SER A N 1
ATOM 1524 C CA . SER A 1 193 ? -0.981 9.199 -3.529 1.00 88.06 193 SER A CA 1
ATOM 1525 C C . SER A 1 193 ? 0.459 9.549 -3.159 1.00 88.06 193 SER A C 1
ATOM 1527 O O . SER A 1 193 ? 0.718 10.158 -2.116 1.00 88.06 193 SER A O 1
ATOM 1529 N N . LEU A 1 194 ? 1.396 9.161 -4.019 1.00 85.81 194 LEU A N 1
ATOM 1530 C CA . LEU A 1 194 ? 2.826 9.433 -3.905 1.00 85.81 194 LEU A CA 1
ATOM 1531 C C . LEU A 1 194 ? 3.320 10.083 -5.196 1.00 85.81 194 LEU A C 1
ATOM 1533 O O . LEU A 1 194 ? 2.743 9.887 -6.264 1.00 85.81 194 LEU A O 1
ATOM 1537 N N . ILE A 1 195 ? 4.417 10.822 -5.103 1.00 85.25 195 ILE A N 1
ATOM 1538 C CA . ILE A 1 195 ? 5.045 11.514 -6.224 1.00 85.25 195 ILE A CA 1
ATOM 1539 C C . ILE A 1 195 ? 6.476 11.010 -6.363 1.00 85.25 195 ILE A C 1
ATOM 1541 O O . ILE A 1 195 ? 7.249 11.017 -5.401 1.00 85.25 195 ILE A O 1
ATOM 1545 N N . ILE A 1 196 ? 6.838 10.610 -7.578 1.00 80.69 196 ILE A N 1
ATOM 1546 C CA . ILE A 1 196 ? 8.208 10.257 -7.937 1.00 80.69 196 ILE A CA 1
ATOM 1547 C C . ILE A 1 196 ? 8.948 11.515 -8.363 1.00 80.69 196 ILE A C 1
ATOM 1549 O O . ILE A 1 196 ? 8.607 12.174 -9.346 1.00 80.69 196 ILE A O 1
ATOM 1553 N N . MET A 1 197 ? 10.019 11.814 -7.642 1.00 78.44 197 MET A N 1
ATOM 1554 C CA . MET A 1 197 ? 10.972 12.855 -7.981 1.00 78.44 197 MET A CA 1
ATOM 1555 C C . MET A 1 197 ? 12.215 12.229 -8.603 1.00 78.44 197 MET A C 1
ATOM 1557 O O . MET A 1 197 ? 12.973 11.508 -7.952 1.00 78.44 197 MET A O 1
ATOM 1561 N N . LYS A 1 198 ? 12.445 12.533 -9.880 1.00 70.12 198 LYS A N 1
ATOM 1562 C CA . LYS A 1 198 ? 13.656 12.109 -10.585 1.00 70.12 198 LYS A CA 1
ATOM 1563 C C . LYS A 1 198 ? 14.859 12.886 -10.054 1.00 70.12 198 LYS A C 1
ATOM 1565 O O . LYS A 1 198 ? 14.886 14.113 -10.153 1.00 70.12 198 LYS A O 1
ATOM 1570 N N . ILE A 1 199 ? 15.866 12.174 -9.550 1.00 65.44 199 ILE A N 1
ATOM 1571 C CA . ILE A 1 199 ? 17.200 12.741 -9.338 1.00 65.44 199 ILE A CA 1
ATOM 1572 C C . ILE A 1 199 ? 18.105 12.233 -10.456 1.00 65.44 199 ILE A C 1
ATOM 1574 O O . ILE A 1 199 ? 18.168 11.040 -10.756 1.00 65.44 199 ILE A O 1
ATOM 1578 N N . ILE A 1 200 ? 18.792 13.164 -11.111 1.00 57.25 200 ILE A N 1
ATOM 1579 C CA . ILE A 1 200 ? 19.733 12.855 -12.185 1.00 57.25 200 ILE A CA 1
ATOM 1580 C C . ILE A 1 200 ? 20.939 12.112 -11.587 1.00 57.25 200 ILE A C 1
ATOM 1582 O O . ILE A 1 200 ? 21.561 12.595 -10.643 1.00 57.25 200 ILE A O 1
ATOM 1586 N N . GLY A 1 201 ? 21.281 10.950 -12.155 1.00 55.69 201 GLY A N 1
ATOM 1587 C CA . GLY A 1 201 ? 22.552 10.254 -11.908 1.00 55.69 201 GLY A CA 1
ATOM 1588 C C . GLY A 1 201 ? 22.683 9.476 -10.594 1.00 55.69 201 GLY A C 1
ATOM 1589 O O . GLY A 1 201 ? 23.806 9.156 -10.217 1.00 55.69 201 GLY A O 1
ATOM 1590 N N . SER A 1 202 ? 21.589 9.189 -9.881 1.00 60.84 202 SER A N 1
ATOM 1591 C CA . SER A 1 202 ? 21.641 8.423 -8.621 1.00 60.84 202 SER A CA 1
ATOM 1592 C C . SER A 1 202 ? 20.446 7.479 -8.460 1.00 60.84 202 SER A C 1
ATOM 1594 O O . SER A 1 202 ? 20.570 6.322 -8.833 1.00 60.84 202 SER A O 1
ATOM 1596 N N . HIS A 1 203 ? 19.292 7.952 -7.979 1.00 66.25 203 HIS A N 1
ATOM 1597 C CA . HIS A 1 203 ? 18.067 7.159 -7.761 1.00 66.25 203 HIS A CA 1
ATOM 1598 C C . HIS A 1 203 ? 16.827 8.062 -7.888 1.00 66.25 203 HIS A C 1
ATOM 1600 O O . HIS A 1 203 ? 16.960 9.286 -7.878 1.00 66.25 203 HIS A O 1
ATOM 1606 N N . CYS A 1 204 ? 15.613 7.512 -7.989 1.00 73.56 204 CYS A N 1
ATOM 1607 C CA . CYS A 1 204 ? 14.415 8.335 -7.795 1.00 73.56 204 CYS A CA 1
ATOM 1608 C C . CYS A 1 204 ? 14.075 8.431 -6.305 1.00 73.56 204 CYS A C 1
ATOM 1610 O O . CYS A 1 204 ? 14.220 7.453 -5.573 1.00 73.56 204 CYS A O 1
ATOM 1612 N N . LEU A 1 205 ? 13.594 9.593 -5.864 1.00 77.12 205 LEU A N 1
ATOM 1613 C CA . LEU A 1 205 ? 12.968 9.719 -4.551 1.00 77.12 205 LEU A CA 1
ATOM 1614 C C . LEU A 1 205 ? 11.461 9.588 -4.686 1.00 77.12 205 LEU A C 1
ATOM 1616 O O . LEU A 1 205 ? 10.870 10.084 -5.644 1.00 77.12 205 LEU A O 1
ATOM 1620 N N . VAL A 1 206 ? 10.844 8.980 -3.684 1.00 78.62 206 VAL A N 1
ATOM 1621 C CA . VAL A 1 206 ? 9.392 8.945 -3.542 1.00 78.62 206 VAL A CA 1
ATOM 1622 C C . VAL A 1 206 ? 9.006 9.830 -2.371 1.00 78.62 206 VAL A C 1
ATOM 1624 O O . VAL A 1 206 ? 9.589 9.740 -1.285 1.00 78.62 206 VAL A O 1
ATOM 1627 N N . ILE A 1 207 ? 8.032 10.703 -2.602 1.00 81.75 207 ILE A N 1
ATOM 1628 C CA . ILE A 1 207 ? 7.471 11.574 -1.574 1.00 81.75 207 ILE A CA 1
ATOM 1629 C C . ILE A 1 207 ? 5.981 11.295 -1.470 1.00 81.75 207 ILE A C 1
ATOM 1631 O O . ILE A 1 207 ? 5.287 11.221 -2.481 1.00 81.75 207 ILE A O 1
ATOM 1635 N N . ALA A 1 208 ? 5.484 11.145 -0.247 1.00 80.69 208 ALA A N 1
ATOM 1636 C CA . ALA A 1 208 ? 4.049 11.107 -0.024 1.00 80.69 208 ALA A CA 1
ATOM 1637 C C . ALA A 1 208 ? 3.423 12.475 -0.308 1.00 80.69 208 ALA A C 1
ATOM 1639 O O . ALA A 1 208 ? 3.889 13.485 0.221 1.00 80.69 208 ALA A O 1
ATOM 1640 N N . ASP A 1 209 ? 2.379 12.493 -1.135 1.00 76.25 209 ASP A N 1
ATOM 1641 C CA . ASP A 1 209 ? 1.622 13.709 -1.420 1.00 76.25 209 ASP A CA 1
ATOM 1642 C C . ASP A 1 209 ? 0.943 14.194 -0.123 1.00 76.25 209 ASP A C 1
ATOM 1644 O O . ASP A 1 209 ? 0.404 13.388 0.642 1.00 76.25 209 ASP A O 1
ATOM 1648 N N . ASP A 1 210 ? 0.980 15.498 0.157 1.00 67.94 210 ASP A N 1
ATOM 1649 C CA . ASP A 1 210 ? 0.300 16.083 1.325 1.00 67.94 210 ASP A CA 1
ATOM 1650 C C . ASP A 1 210 ? -1.195 16.349 1.065 1.00 67.94 210 ASP A C 1
ATOM 1652 O O . ASP A 1 210 ? -1.899 16.958 1.875 1.00 67.94 210 ASP A O 1
ATOM 1656 N N . ASN A 1 211 ? -1.688 15.832 -0.058 1.00 67.75 211 ASN A N 1
ATOM 1657 C CA . ASN A 1 211 ? -3.068 15.878 -0.492 1.00 67.75 211 ASN A CA 1
ATOM 1658 C C . ASN A 1 211 ? -4.045 15.260 0.522 1.00 67.75 211 ASN A C 1
ATOM 1660 O O . ASN A 1 211 ? -3.900 14.127 0.981 1.00 67.75 211 ASN A O 1
ATOM 1664 N N . LEU A 1 212 ? -5.129 15.995 0.782 1.00 60.06 212 LEU A N 1
ATOM 1665 C CA . LEU A 1 212 ? -6.244 15.617 1.657 1.00 60.06 212 LEU A CA 1
ATOM 1666 C C . LEU A 1 212 ? -7.003 14.355 1.199 1.00 60.06 212 LEU A C 1
ATOM 1668 O O . LEU A 1 212 ? -7.822 13.822 1.949 1.00 60.06 212 LEU A O 1
ATOM 1672 N N . ALA A 1 213 ? -6.774 13.880 -0.029 1.00 71.19 213 ALA A N 1
ATOM 1673 C CA . ALA A 1 213 ? -7.325 12.623 -0.526 1.00 71.19 213 ALA A CA 1
ATOM 1674 C C . ALA A 1 213 ? -6.685 11.384 0.128 1.00 71.19 213 ALA A C 1
ATOM 1676 O O . ALA A 1 213 ? -7.324 10.324 0.142 1.00 71.19 213 ALA A O 1
ATOM 1677 N N . ASN A 1 214 ? -5.474 11.528 0.685 1.00 82.56 214 ASN A N 1
ATOM 1678 C CA . ASN A 1 214 ? -4.762 10.467 1.384 1.00 82.56 214 ASN A CA 1
ATOM 1679 C C . ASN A 1 214 ? -5.483 10.123 2.687 1.00 82.56 214 ASN A C 1
ATOM 1681 O O . ASN A 1 214 ? -5.581 10.935 3.606 1.00 82.56 214 ASN A O 1
ATOM 1685 N N . ARG A 1 215 ? -5.998 8.895 2.772 1.00 86.44 215 ARG A N 1
ATOM 1686 C CA . ARG A 1 215 ? -6.771 8.428 3.926 1.00 86.44 215 ARG A CA 1
ATOM 1687 C C . ARG A 1 215 ? -6.615 6.933 4.153 1.00 86.44 215 ARG A C 1
ATOM 1689 O O . ARG A 1 215 ? -6.545 6.152 3.205 1.00 86.44 215 ARG A O 1
ATOM 1696 N N . ALA A 1 216 ? -6.674 6.533 5.418 1.00 91.38 216 ALA A N 1
ATOM 1697 C CA . ALA A 1 216 ? -6.915 5.148 5.798 1.00 91.38 216 ALA A CA 1
ATOM 1698 C C . ALA A 1 216 ? -8.103 5.077 6.759 1.00 91.38 216 ALA A C 1
ATOM 1700 O O . ALA A 1 216 ? -8.237 5.906 7.660 1.00 91.38 216 ALA A O 1
ATOM 1701 N N . THR A 1 217 ? -8.963 4.083 6.576 1.00 93.38 217 THR A N 1
ATOM 1702 C CA . THR A 1 217 ? -10.150 3.857 7.399 1.00 93.38 217 THR A CA 1
ATOM 1703 C C . THR A 1 217 ? -10.221 2.390 7.790 1.00 93.38 217 THR A C 1
ATOM 1705 O O . THR A 1 217 ? -10.143 1.508 6.937 1.00 93.38 217 THR A O 1
ATOM 1708 N N . LEU A 1 218 ? -10.401 2.130 9.081 1.00 94.25 218 LEU A N 1
ATOM 1709 C CA . LEU A 1 218 ? -10.665 0.815 9.648 1.00 94.25 218 LEU A CA 1
ATOM 1710 C C . LEU A 1 218 ? -12.089 0.794 10.193 1.00 94.25 218 LEU A C 1
ATOM 1712 O O . LEU A 1 218 ? -12.406 1.477 11.162 1.00 94.25 218 LEU A O 1
ATOM 1716 N N . GLN A 1 219 ? -12.946 -0.011 9.586 1.00 95.00 219 GLN A N 1
ATOM 1717 C CA . GLN A 1 219 ? -14.233 -0.387 10.156 1.00 95.00 219 GLN A CA 1
ATOM 1718 C C . GLN A 1 219 ? -14.022 -1.704 10.893 1.00 95.00 219 GLN A C 1
ATOM 1720 O O . GLN A 1 219 ? -13.577 -2.677 10.290 1.00 95.00 219 GLN A O 1
ATOM 1725 N N . LEU A 1 220 ? -14.276 -1.728 12.195 1.00 93.19 220 LEU A N 1
ATOM 1726 C CA . LEU A 1 220 ? -14.053 -2.878 13.061 1.00 93.19 220 LEU A CA 1
ATOM 1727 C C . LEU A 1 220 ? -15.369 -3.241 13.733 1.00 93.19 220 LEU A C 1
ATOM 1729 O O . LEU A 1 220 ? -15.971 -2.410 14.400 1.00 93.19 220 LEU A O 1
ATOM 1733 N N . ASP A 1 221 ? -15.799 -4.481 13.581 1.00 93.38 221 ASP A N 1
ATOM 1734 C CA . ASP A 1 221 ? -16.872 -5.087 14.360 1.00 93.38 221 ASP A CA 1
ATOM 1735 C C . ASP A 1 221 ? -16.230 -6.138 15.263 1.00 93.38 221 ASP A C 1
ATOM 1737 O O . ASP A 1 221 ? -15.543 -7.033 14.769 1.00 93.38 221 ASP A O 1
ATOM 1741 N N . PHE A 1 222 ? -16.361 -6.013 16.579 1.00 89.12 222 PHE A N 1
ATOM 1742 C CA . PHE A 1 222 ? -15.661 -6.908 17.502 1.00 89.12 222 PHE A CA 1
ATOM 1743 C C . PHE A 1 222 ? -16.426 -8.220 17.700 1.00 89.12 222 PHE A C 1
ATOM 1745 O O . PHE A 1 222 ? -17.658 -8.236 17.743 1.00 89.12 222 PHE A O 1
ATOM 1752 N N . LYS A 1 223 ? -15.693 -9.338 17.796 1.00 79.25 223 LYS A N 1
ATOM 1753 C CA . LYS A 1 223 ? -16.304 -10.625 18.158 1.00 79.25 223 LYS A CA 1
ATOM 1754 C C . LYS A 1 223 ? -16.609 -10.600 19.654 1.00 79.25 223 LYS A C 1
ATOM 1756 O O . LYS A 1 223 ? -15.685 -10.431 20.442 1.00 79.25 223 LYS A O 1
ATOM 1761 N N . VAL A 1 224 ? -17.886 -10.750 19.997 1.00 63.50 224 VAL A N 1
ATOM 1762 C CA . VAL A 1 224 ? -18.358 -11.018 21.364 1.00 63.50 224 VAL A CA 1
ATOM 1763 C C . VAL A 1 224 ? -18.120 -12.485 21.695 1.00 63.50 224 VAL A C 1
ATOM 1765 O O . VAL A 1 224 ? -18.383 -13.320 20.797 1.00 63.50 224 VAL A O 1
#

Radius of gyration: 19.39 Å; chains: 1; bounding box: 44×35×61 Å

Organism: Yersinia bercovieri (NCBI:txid634)

Secondary structure (DSSP, 8-state):
--------------SSSS-----SEEEEEE---HHHHHHHHHHHHHHHHHHHTS--TTPPPHHHHHHTTTSEEEETTEE---TT-HHHHHHHHIIIIIHHHHTTTHHHHHTTSSTTHHHHHHHH---EEETT--EE-EEEEEEEEEEEEEEEEE-TTSEEEEEEEEEEEEEEETT--EEEB-TTT-EEEEEEEEEEEEPTTS-EEEEE---TT-EEEEEEEB--